Protein AF-0000000080655678 (afdb_homodimer)

Sequence (326 aa):
EAPHRDEALAMECALDAGIRNFDCGQIFKSQKTIGKVIGKYIQSGKLQRKDLFLSSKVWNTHHSFDKCIEAVEICLQELRVTYLDLMLIHYPMATQICELPNFMQTYEAATDIDYLETYRALERCVQLGKVREIGVCNFNEAQTNRILENAVILPSVCQSELSEAPHRDEALAMECALDAGIRNFDCGQIFKSQKTIGKVIGKYIQSGKLQRKDLFLSSKVWNTHHSFDKCIEAVEICLQELRVTYLDLMLIHYPMATQICELPNFMQTYEAATDIDYLETYRALERCVQLGKVREIGVCNFNEAQTNRILENAVILPSVCQSELS

Secondary structure (DSSP, 8-state):
--TTHHHHHHHHHHHHTT--EEETTTSSS-HHHHHHHHHHHHHTTS--GGG-EEEEEE-GGG-SHHHHHHHHHHHHHHHT-S-EEEEEE--SS-BS--S---HHHHHHTB-S--HHHHHHHHHHHHHTTSEEEEEEES--HHHHHHHHHH-SS--SEEE----/--TTHHHHHHHHHHHHTT--EEETTTSSS-HHHHHHHHHHHHHTTS--GGG-EEEEEE-GGG-SHHHHHHHHHHHHHHHT-S-EEEEEE--SS-BS--S---HHHHHHTB-S--HHHHHHHHHHHHHTTSEEEEEEES--HHHHHHHHHH-SS--SEEE----

Radius of gyration: 19.28 Å; Cα contacts (8 Å, |Δi|>4): 611; chains: 2; bounding box: 52×49×47 Å

Organism: Caenorhabditis japonica (NCBI:txid281687)

pLDDT: mean 83.49, std 17.63, range [24.5, 98.56]

Structure (mmCIF, N/CA/C/O backbone):
data_AF-0000000080655678-model_v1
#
loop_
_entity.id
_entity.type
_entity.pdbx_description
1 polymer 'Aldo_ket_red domain-containing protein'
#
loop_
_atom_site.group_PDB
_atom_site.id
_atom_site.type_symbol
_atom_site.label_atom_id
_atom_site.label_alt_id
_atom_site.label_comp_id
_atom_site.label_asym_id
_atom_site.label_entity_id
_atom_site.label_seq_id
_atom_site.pdbx_PDB_ins_code
_atom_site.Cartn_x
_atom_site.Cartn_y
_atom_site.Cartn_z
_atom_site.occupancy
_atom_site.B_iso_or_equiv
_atom_site.auth_seq_id
_atom_site.auth_comp_id
_atom_site.auth_asym_id
_atom_site.auth_atom_id
_atom_site.pdbx_PDB_model_num
ATOM 1 N N . GLU A 1 1 ? -22.719 0.395 20.812 1 24.5 1 GLU A N 1
ATOM 2 C CA . GLU A 1 1 ? -21.469 0.158 20.125 1 24.5 1 GLU A CA 1
ATOM 3 C C . GLU A 1 1 ? -21.156 1.29 19.156 1 24.5 1 GLU A C 1
ATOM 5 O O . GLU A 1 1 ? -21.766 1.389 18.078 1 24.5 1 GLU A O 1
ATOM 10 N N . ALA A 1 2 ? -21 2.328 19.469 1 33.94 2 ALA A N 1
ATOM 11 C CA . ALA A 1 2 ? -21.391 3.684 19.094 1 33.94 2 ALA A CA 1
ATOM 12 C C . ALA A 1 2 ? -20.641 4.145 17.844 1 33.94 2 ALA A C 1
ATOM 14 O O . ALA A 1 2 ? -21.188 4.895 17.031 1 33.94 2 ALA A O 1
ATOM 15 N N . PRO A 1 3 ? -19.219 4.031 17.641 1 40.88 3 PRO A N 1
ATOM 16 C CA . PRO A 1 3 ? -18.188 4.988 17.219 1 40.88 3 PRO A CA 1
ATOM 17 C C . PRO A 1 3 ? -18.078 5.102 15.703 1 40.88 3 PRO A C 1
ATOM 19 O O . PRO A 1 3 ? -17 5.422 15.188 1 40.88 3 PRO A O 1
ATOM 22 N N . HIS A 1 4 ? -18.766 4.285 14.711 1 50.06 4 HIS A N 1
ATOM 23 C CA . HIS A 1 4 ? -18.891 3.982 13.289 1 50.06 4 HIS A CA 1
ATOM 24 C C . HIS A 1 4 ? -19.109 5.254 12.469 1 50.06 4 HIS A C 1
ATOM 26 O O . HIS A 1 4 ? -18.766 5.293 11.289 1 50.06 4 HIS A O 1
ATOM 32 N N . ARG A 1 5 ? -19.688 6.16 13.039 1 55.81 5 ARG A N 1
ATOM 33 C CA . ARG A 1 5 ? -20.031 7.441 12.438 1 55.81 5 ARG A CA 1
ATOM 34 C C . ARG A 1 5 ? -18.781 8.219 12.055 1 55.81 5 ARG A C 1
ATOM 36 O O . ARG A 1 5 ? -18.719 8.82 10.977 1 55.81 5 ARG A O 1
ATOM 43 N N . ASP A 1 6 ? -17.797 7.883 12.828 1 70.56 6 ASP A N 1
ATOM 44 C CA . ASP A 1 6 ? -16.578 8.656 12.68 1 70.56 6 ASP A CA 1
ATOM 45 C C . ASP A 1 6 ? -15.781 8.203 11.453 1 70.56 6 ASP A C 1
ATOM 47 O O . ASP A 1 6 ? -15.273 9.023 10.688 1 70.56 6 ASP A O 1
ATOM 51 N N . GLU A 1 7 ? -15.977 6.953 11.109 1 72.88 7 GLU A N 1
ATOM 52 C CA . GLU A 1 7 ? -15.25 6.449 9.945 1 72.88 7 GLU A CA 1
ATOM 53 C C . GLU A 1 7 ? -15.883 6.945 8.641 1 72.88 7 GLU A C 1
ATOM 55 O O . GLU A 1 7 ? -15.172 7.309 7.707 1 72.88 7 GLU A O 1
ATOM 60 N N . ALA A 1 8 ? -17.172 6.934 8.703 1 82.81 8 ALA A N 1
ATOM 61 C CA . ALA A 1 8 ? -17.891 7.398 7.52 1 82.81 8 ALA A CA 1
ATOM 62 C C . ALA A 1 8 ? -17.562 8.859 7.219 1 82.81 8 ALA A C 1
ATOM 64 O O . ALA A 1 8 ? -17.297 9.219 6.07 1 82.81 8 ALA A O 1
ATOM 65 N N . LEU A 1 9 ? -17.562 9.586 8.266 1 82.75 9 LEU A N 1
ATOM 66 C CA . LEU A 1 9 ? -17.281 11.008 8.102 1 82.75 9 LEU A CA 1
ATOM 67 C C . LEU A 1 9 ? -15.859 11.227 7.613 1 82.75 9 LEU A C 1
ATOM 69 O O . LEU A 1 9 ? -15.609 12.094 6.773 1 82.75 9 LEU A O 1
ATOM 73 N N . ALA A 1 10 ? -14.977 10.469 8.102 1 78.94 10 ALA A N 1
ATOM 74 C CA . ALA A 1 10 ? -13.586 10.578 7.688 1 78.94 10 ALA A CA 1
ATOM 75 C C . ALA A 1 10 ? -13.422 10.242 6.207 1 78.94 10 ALA A C 1
ATOM 77 O O . ALA A 1 10 ? -12.703 10.93 5.48 1 78.94 10 ALA A O 1
ATOM 78 N N . MET A 1 11 ? -14.039 9.266 5.832 1 84.5 11 MET A N 1
ATOM 79 C CA . MET A 1 11 ? -13.969 8.875 4.43 1 84.5 11 MET A CA 1
ATOM 80 C C . MET A 1 11 ? -14.625 9.922 3.533 1 84.5 11 MET A C 1
ATOM 82 O O . MET A 1 11 ? -14.109 10.227 2.457 1 84.5 11 MET A O 1
ATOM 86 N N . GLU A 1 12 ? -15.742 10.359 4.023 1 89.5 12 GLU A N 1
ATOM 87 C CA . GLU A 1 12 ? -16.406 11.422 3.262 1 89.5 12 GLU A CA 1
ATOM 88 C C . GLU A 1 12 ? -15.484 12.633 3.098 1 89.5 12 GLU A C 1
ATOM 90 O O . GLU A 1 12 ? -15.383 13.195 2.006 1 89.5 12 GLU A O 1
ATOM 95 N N . CYS A 1 13 ? -14.836 12.969 4.156 1 85.31 13 CYS A N 1
ATOM 96 C CA . CYS A 1 13 ? -13.898 14.086 4.102 1 85.31 13 CYS A CA 1
ATOM 97 C C . CYS A 1 13 ? -12.766 13.797 3.115 1 85.31 13 CYS A C 1
ATOM 99 O O . CYS A 1 13 ? -12.383 14.672 2.34 1 85.31 13 CYS A O 1
ATOM 101 N N . ALA A 1 14 ? -12.312 12.609 3.182 1 86.5 14 ALA A N 1
ATOM 102 C CA . ALA A 1 14 ? -11.234 12.211 2.281 1 86.5 14 ALA A CA 1
ATOM 103 C C . ALA A 1 14 ? -11.68 12.266 0.825 1 86.5 14 ALA A C 1
ATOM 105 O O . ALA A 1 14 ? -10.977 12.812 -0.028 1 86.5 14 ALA A O 1
ATOM 106 N N . LEU A 1 15 ? -12.812 11.75 0.581 1 91.38 15 LEU A N 1
ATOM 107 C CA . LEU A 1 15 ? -13.352 11.766 -0.774 1 91.38 15 LEU A CA 1
ATOM 108 C C . LEU A 1 15 ? -13.562 13.195 -1.265 1 91.38 15 LEU A C 1
ATOM 110 O O . LEU A 1 15 ? -13.211 13.523 -2.4 1 91.38 15 LEU A O 1
ATOM 114 N N . ASP A 1 16 ? -14.062 13.984 -0.415 1 91.19 16 ASP A N 1
ATOM 115 C CA . ASP A 1 16 ? -14.312 15.375 -0.774 1 91.19 16 ASP A CA 1
ATOM 116 C C . ASP A 1 16 ? -13.008 16.141 -0.99 1 91.19 16 ASP A C 1
ATOM 118 O O . ASP A 1 16 ? -12.953 17.078 -1.783 1 91.19 16 ASP A O 1
ATOM 122 N N . ALA A 1 17 ? -12 15.703 -0.326 1 88 17 ALA A N 1
ATOM 123 C CA . ALA A 1 17 ? -10.688 16.328 -0.45 1 88 17 ALA A CA 1
ATOM 124 C C . ALA A 1 17 ? -9.953 15.836 -1.695 1 88 17 ALA A C 1
ATOM 126 O O . ALA A 1 17 ? -8.867 16.312 -2.02 1 88 17 ALA A O 1
ATOM 127 N N . GLY A 1 18 ? -10.523 14.797 -2.332 1 89.25 18 GLY A N 1
ATOM 128 C CA . GLY A 1 18 ? -9.953 14.367 -3.602 1 89.25 18 GLY A CA 1
ATOM 129 C C . GLY A 1 18 ? -9.195 13.062 -3.502 1 89.25 18 GLY A C 1
ATOM 130 O O . GLY A 1 18 ? -8.625 12.594 -4.492 1 89.25 18 GLY A O 1
ATOM 131 N N . ILE A 1 19 ? -9.125 12.43 -2.316 1 89.81 19 ILE A N 1
ATOM 132 C CA . ILE A 1 19 ? -8.484 11.133 -2.17 1 89.81 19 ILE A CA 1
ATOM 133 C C . ILE A 1 19 ? -9.281 10.07 -2.926 1 89.81 19 ILE A C 1
ATOM 135 O O . ILE A 1 19 ? -10.508 10.031 -2.834 1 89.81 19 ILE A O 1
ATOM 139 N N . ARG A 1 20 ? -8.445 9.258 -3.668 1 93.06 20 ARG A N 1
ATOM 140 C CA . ARG A 1 20 ? -9.133 8.281 -4.5 1 93.06 20 ARG A CA 1
ATOM 141 C C . ARG A 1 20 ? -8.531 6.887 -4.32 1 93.06 20 ARG A C 1
ATOM 143 O O . ARG A 1 20 ? -9.031 5.914 -4.887 1 93.06 20 ARG A O 1
ATOM 150 N N . ASN A 1 21 ? -7.43 6.715 -3.551 1 91.75 21 ASN A N 1
ATOM 151 C CA . ASN A 1 21 ? -6.777 5.43 -3.32 1 91.75 21 ASN A CA 1
ATOM 152 C C . ASN A 1 21 ? -6.934 4.973 -1.873 1 91.75 21 ASN A C 1
ATOM 154 O O . ASN A 1 21 ? -6.441 5.629 -0.953 1 91.75 21 ASN A O 1
ATOM 158 N N . PHE A 1 22 ? -7.676 3.885 -1.738 1 89.38 22 PHE A N 1
ATOM 159 C CA . PHE A 1 22 ? -7.984 3.422 -0.39 1 89.38 22 PHE A CA 1
ATOM 160 C C . PHE A 1 22 ? -7.621 1.95 -0.228 1 89.38 22 PHE A C 1
ATOM 162 O O . PHE A 1 22 ? -7.996 1.118 -1.058 1 89.38 22 PHE A O 1
ATOM 169 N N . ASP A 1 23 ? -6.867 1.624 0.767 1 85.94 23 ASP A N 1
ATOM 170 C CA . ASP A 1 23 ? -6.742 0.25 1.244 1 85.94 23 ASP A CA 1
ATOM 171 C C . ASP A 1 23 ? -7.91 -0.119 2.158 1 85.94 23 ASP A C 1
ATOM 173 O O . ASP A 1 23 ? -7.961 0.309 3.312 1 85.94 23 ASP A O 1
ATOM 177 N N . CYS A 1 24 ? -8.828 -0.921 1.705 1 82.69 24 CYS A N 1
ATOM 178 C CA . CYS A 1 24 ? -10.086 -1.18 2.391 1 82.69 24 CYS A CA 1
ATOM 179 C C . CYS A 1 24 ? -9.938 -2.332 3.379 1 82.69 24 CYS A C 1
ATOM 181 O O . CYS A 1 24 ? -10.82 -2.555 4.211 1 82.69 24 CYS A O 1
ATOM 183 N N . GLY A 1 25 ? -8.977 -3.24 3.195 1 68.19 25 GLY A N 1
ATOM 184 C CA . GLY A 1 25 ? -8.805 -4.398 4.055 1 68.19 25 GLY A CA 1
ATOM 185 C C . GLY A 1 25 ? -8.492 -4.031 5.496 1 68.19 25 GLY A C 1
ATOM 186 O O . GLY A 1 25 ? -8.641 -4.859 6.398 1 68.19 25 GLY A O 1
ATOM 187 N N . GLN A 1 26 ? -8.047 -2.797 5.762 1 55.97 26 GLN A N 1
ATOM 188 C CA . GLN A 1 26 ? -7.66 -2.496 7.133 1 55.97 26 GLN A CA 1
ATOM 189 C C . GLN A 1 26 ? -8.047 -1.071 7.516 1 55.97 26 GLN A C 1
ATOM 191 O O . GLN A 1 26 ? -8.18 -0.754 8.703 1 55.97 26 GLN A O 1
ATOM 196 N N . ILE A 1 27 ? -8.078 -0.219 6.574 1 47.75 27 ILE A N 1
ATOM 197 C CA . ILE A 1 27 ? -8.203 1.18 6.969 1 47.75 27 ILE A CA 1
ATOM 198 C C . ILE A 1 27 ? -9.352 1.335 7.969 1 47.75 27 ILE A C 1
ATOM 200 O O . ILE A 1 27 ? -9.18 1.951 9.023 1 47.75 27 ILE A O 1
ATOM 204 N N . PHE A 1 28 ? -10.734 1.22 7.434 1 53.59 28 PHE A N 1
ATOM 205 C CA . PHE A 1 28 ? -11.906 1.508 8.25 1 53.59 28 PHE A CA 1
ATOM 206 C C . PHE A 1 28 ? -12.445 0.233 8.883 1 53.59 28 PHE A C 1
ATOM 208 O O . PHE A 1 28 ? -12.305 -0.855 8.32 1 53.59 28 PHE A O 1
ATOM 215 N N . LYS A 1 29 ? -12.328 0.204 10.164 1 58.44 29 LYS A N 1
ATOM 216 C CA . LYS A 1 29 ? -12.812 -0.939 10.93 1 58.44 29 LYS A CA 1
ATOM 217 C C . LYS A 1 29 ? -13.883 -1.706 10.164 1 58.44 29 LYS A C 1
ATOM 219 O O . LYS A 1 29 ? -13.969 -2.932 10.266 1 58.44 29 LYS A O 1
ATOM 224 N N . SER A 1 30 ? -14.469 -0.972 9.297 1 71.12 30 SER A N 1
ATOM 225 C CA . SER A 1 30 ? -15.617 -1.658 8.711 1 71.12 30 SER A CA 1
ATOM 226 C C . SER A 1 30 ? -15.695 -1.421 7.203 1 71.12 30 SER A C 1
ATOM 228 O O . SER A 1 30 ? -15.961 -0.303 6.762 1 71.12 30 SER A O 1
ATOM 230 N N . GLN A 1 31 ? -15.438 -2.441 6.316 1 83.56 31 GLN A N 1
ATOM 231 C CA . GLN A 1 31 ? -15.648 -2.379 4.875 1 83.56 31 GLN A CA 1
ATOM 232 C C . GLN A 1 31 ? -17.094 -2.012 4.543 1 83.56 31 GLN A C 1
ATOM 234 O O . GLN A 1 31 ? -17.359 -1.34 3.543 1 83.56 31 GLN A O 1
ATOM 239 N N . LYS A 1 32 ? -18 -2.389 5.426 1 87.5 32 LYS A N 1
ATOM 240 C CA . LYS A 1 32 ? -19.406 -2.053 5.219 1 87.5 32 LYS A CA 1
ATOM 241 C C . LYS A 1 32 ? -19.625 -0.543 5.258 1 87.5 32 LYS A C 1
ATOM 243 O O . LYS A 1 32 ? -20.375 0.003 4.449 1 87.5 32 LYS A O 1
ATOM 248 N N . THR A 1 33 ? -18.938 0.024 6.176 1 86.06 33 THR A N 1
ATOM 249 C CA . THR A 1 33 ? -19.016 1.477 6.281 1 86.06 33 THR A CA 1
ATOM 250 C C . THR A 1 33 ? -18.422 2.141 5.039 1 86.06 33 THR A C 1
ATOM 252 O O . THR A 1 33 ? -19.016 3.07 4.484 1 86.06 33 THR A O 1
ATOM 255 N N . ILE A 1 34 ? -17.359 1.642 4.57 1 86.69 34 ILE A N 1
ATOM 256 C CA . ILE A 1 34 ? -16.703 2.16 3.369 1 86.69 34 ILE A CA 1
ATOM 257 C C . ILE A 1 34 ? -17.641 2.012 2.174 1 86.69 34 ILE A C 1
ATOM 259 O O . ILE A 1 34 ? -17.828 2.957 1.404 1 86.69 34 ILE A O 1
ATOM 263 N N . GLY A 1 35 ? -18.203 0.831 2.127 1 92.88 35 GLY A N 1
ATOM 264 C CA . GLY A 1 35 ? -19.125 0.564 1.034 1 92.88 35 GLY A CA 1
ATOM 265 C C . GLY A 1 35 ? -20.312 1.514 1.008 1 92.88 35 GLY A C 1
ATOM 266 O O . GLY A 1 35 ? -20.719 1.981 -0.06 1 92.88 35 GLY A O 1
ATOM 267 N N . LYS A 1 36 ? -20.828 1.805 2.156 1 93.06 36 LYS A N 1
ATOM 268 C CA . LYS A 1 36 ? -21.953 2.717 2.258 1 93.06 36 LYS A CA 1
ATOM 269 C C . LYS A 1 36 ? -21.578 4.121 1.789 1 93.06 36 LYS A C 1
ATOM 271 O O . LYS A 1 36 ? -22.328 4.754 1.044 1 93.06 36 LYS A O 1
ATOM 276 N N . VAL A 1 37 ? -20.422 4.527 2.203 1 92.31 37 VAL A N 1
ATOM 277 C CA . VAL A 1 37 ? -19.969 5.871 1.848 1 92.31 37 VAL A CA 1
ATOM 278 C C . VAL A 1 37 ? -19.719 5.949 0.344 1 92.31 37 VAL A C 1
ATOM 280 O O . VAL A 1 37 ? -20.172 6.883 -0.32 1 92.31 37 VAL A O 1
ATOM 283 N N . ILE A 1 38 ? -19.062 4.988 -0.199 1 93.25 38 ILE A N 1
ATOM 284 C CA . ILE A 1 38 ? -18.766 4.938 -1.627 1 93.25 38 ILE A CA 1
ATOM 285 C C . ILE A 1 38 ? -20.078 4.91 -2.424 1 93.25 38 ILE A C 1
ATOM 287 O O . ILE A 1 38 ? -20.234 5.652 -3.396 1 93.25 38 ILE A O 1
ATOM 291 N N . GLY A 1 39 ? -20.953 4.047 -1.946 1 95.12 39 GLY A N 1
ATOM 292 C CA . GLY A 1 39 ? -22.25 3.963 -2.605 1 95.12 39 GLY A CA 1
ATOM 293 C C . GLY A 1 39 ? -22.969 5.293 -2.656 1 95.12 39 GLY A C 1
ATOM 294 O O . GLY A 1 39 ? -23.531 5.66 -3.691 1 95.12 39 GLY A O 1
ATOM 295 N N . LYS A 1 40 ? -22.953 5.98 -1.561 1 95.62 40 LYS A N 1
ATOM 296 C CA . LYS A 1 40 ? -23.594 7.289 -1.477 1 95.62 40 LYS A CA 1
ATOM 297 C C . LYS A 1 40 ? -22.984 8.266 -2.477 1 95.62 40 LYS A C 1
ATOM 299 O O . LYS A 1 40 ? -23.703 9 -3.152 1 95.62 40 LYS A O 1
ATOM 304 N N . TYR A 1 41 ? -21.719 8.258 -2.576 1 95.94 41 TYR A N 1
ATOM 305 C CA . TYR A 1 41 ? -21.031 9.195 -3.459 1 95.94 41 TYR A CA 1
ATOM 306 C C . TYR A 1 41 ? -21.266 8.844 -4.922 1 95.94 41 TYR A C 1
ATOM 308 O O . TYR A 1 41 ? -21.406 9.727 -5.766 1 95.94 41 TYR A O 1
ATOM 316 N N . ILE A 1 42 ? -21.328 7.609 -5.242 1 95.69 42 ILE A N 1
ATOM 317 C CA . ILE A 1 42 ? -21.578 7.172 -6.609 1 95.69 42 ILE A CA 1
ATOM 318 C C . ILE A 1 42 ? -23.016 7.504 -6.992 1 95.69 42 ILE A C 1
ATOM 320 O O . ILE A 1 42 ? -23.266 8.047 -8.07 1 95.69 42 ILE A O 1
ATOM 324 N N . GLN A 1 43 ? -23.922 7.246 -6.129 1 95.81 43 GLN A N 1
ATOM 325 C CA . GLN A 1 43 ? -25.344 7.504 -6.383 1 95.81 43 GLN A CA 1
ATOM 326 C C . GLN A 1 43 ? -25.594 8.992 -6.562 1 95.81 43 GLN A C 1
ATOM 328 O O . GLN A 1 43 ? -26.453 9.391 -7.359 1 95.81 43 GLN A O 1
ATOM 333 N N . SER A 1 44 ? -24.844 9.781 -5.871 1 95.94 44 SER A N 1
ATOM 334 C CA . SER A 1 44 ? -25.031 11.227 -5.941 1 95.94 44 SER A CA 1
ATOM 335 C C . SER A 1 44 ? -24.406 11.812 -7.203 1 95.94 44 SER A C 1
ATOM 337 O O . SER A 1 44 ? -24.641 12.977 -7.539 1 95.94 44 SER A O 1
ATOM 339 N N . GLY A 1 45 ? -23.594 10.992 -7.883 1 94.94 45 GLY A N 1
ATOM 340 C CA . GLY A 1 45 ? -22.938 11.453 -9.102 1 94.94 45 GLY A CA 1
ATOM 341 C C . GLY A 1 45 ? -21.625 12.172 -8.836 1 94.94 45 GLY A C 1
ATOM 342 O O . GLY A 1 45 ? -20.969 12.633 -9.773 1 94.94 45 GLY A O 1
ATOM 343 N N . LYS A 1 46 ? -21.25 12.266 -7.547 1 94.69 46 LYS A N 1
ATOM 344 C CA . LYS A 1 46 ? -20.016 12.969 -7.188 1 94.69 46 LYS A CA 1
ATOM 345 C C . LYS A 1 46 ? -18.797 12.211 -7.672 1 94.69 46 LYS A C 1
ATOM 347 O O . LYS A 1 46 ? -17.734 12.805 -7.891 1 94.69 46 LYS A O 1
ATOM 352 N N . LEU A 1 47 ? -18.953 10.898 -7.781 1 93.56 47 LEU A N 1
ATOM 353 C CA . LEU A 1 47 ? -17.844 10.086 -8.305 1 93.56 47 LEU A CA 1
ATOM 354 C C . LEU A 1 47 ? -18.391 8.844 -9.008 1 93.56 47 LEU A C 1
ATOM 356 O O . LEU A 1 47 ? -19.531 8.453 -8.805 1 93.56 47 LEU A O 1
ATOM 360 N N . GLN A 1 48 ? -17.562 8.352 -9.883 1 97 48 GLN A N 1
ATOM 361 C CA . GLN A 1 48 ? -17.797 7.059 -10.508 1 97 48 GLN A CA 1
ATOM 362 C C . GLN A 1 48 ? -16.875 5.988 -9.922 1 97 48 GLN A C 1
ATOM 364 O O . GLN A 1 48 ? -15.82 6.297 -9.375 1 97 48 GLN A O 1
ATOM 369 N N . ARG A 1 49 ? -17.25 4.777 -10.016 1 96.75 49 ARG A N 1
ATOM 370 C CA . ARG A 1 49 ? -16.469 3.67 -9.492 1 96.75 49 ARG A CA 1
ATOM 371 C C . ARG A 1 49 ? -15.047 3.691 -10.062 1 96.75 49 ARG A C 1
ATOM 373 O O . ARG A 1 49 ? -14.078 3.451 -9.336 1 96.75 49 ARG A O 1
ATOM 380 N N . LYS A 1 50 ? -14.992 4.016 -11.328 1 96.62 50 LYS A N 1
ATOM 381 C CA . LYS A 1 50 ? -13.711 3.975 -12.023 1 96.62 50 LYS A CA 1
ATOM 382 C C . LYS A 1 50 ? -12.773 5.062 -11.516 1 96.62 50 LYS A C 1
ATOM 384 O O . LYS A 1 50 ? -11.57 5.039 -11.805 1 96.62 50 LYS A O 1
ATOM 389 N N . ASP A 1 51 ? -13.289 6.031 -10.781 1 95.62 51 ASP A N 1
ATOM 390 C CA . ASP A 1 51 ? -12.477 7.117 -10.242 1 95.62 51 ASP A CA 1
ATOM 391 C C . ASP A 1 51 ? -11.711 6.66 -9.008 1 95.62 51 ASP A C 1
ATOM 393 O O . ASP A 1 51 ? -10.789 7.344 -8.555 1 95.62 51 ASP A O 1
ATOM 397 N N . LEU A 1 52 ? -12.039 5.516 -8.43 1 95.12 52 LEU A N 1
ATOM 398 C CA . LEU A 1 52 ? -11.469 5.035 -7.176 1 95.12 52 LEU A CA 1
ATOM 399 C C . LEU A 1 52 ? -10.508 3.881 -7.426 1 95.12 52 LEU A C 1
ATOM 401 O O . LEU A 1 52 ? -10.688 3.104 -8.367 1 95.12 52 LEU A O 1
ATOM 405 N N . PHE A 1 53 ? -9.5 3.867 -6.676 1 94.69 53 PHE A N 1
ATOM 406 C CA . PHE A 1 53 ? -8.625 2.705 -6.562 1 94.69 53 PHE A CA 1
ATOM 407 C C . PHE A 1 53 ? -8.805 2.023 -5.211 1 94.69 53 PHE A C 1
ATOM 409 O O . PHE A 1 53 ? -8.336 2.523 -4.188 1 94.69 53 PHE A O 1
ATOM 416 N N . LEU A 1 54 ? -9.477 0.915 -5.195 1 94.25 54 LEU A N 1
ATOM 417 C CA . LEU A 1 54 ? -9.789 0.184 -3.971 1 94.25 54 LEU A CA 1
ATOM 418 C C . LEU A 1 54 ? -8.961 -1.092 -3.873 1 94.25 54 LEU A C 1
ATOM 420 O O . LEU A 1 54 ? -8.984 -1.922 -4.785 1 94.25 54 LEU A O 1
ATOM 424 N N . SER A 1 55 ? -8.211 -1.152 -2.832 1 92.88 55 SER A N 1
ATOM 425 C CA . SER A 1 55 ? -7.418 -2.352 -2.592 1 92.88 55 SER A CA 1
ATOM 426 C C . SER A 1 55 ? -7.812 -3.021 -1.279 1 92.88 55 SER A C 1
ATOM 428 O O . SER A 1 55 ? -8.328 -2.365 -0.37 1 92.88 55 SER A O 1
ATOM 430 N N . SER A 1 56 ? -7.652 -4.301 -1.196 1 91.75 56 SER A N 1
ATOM 431 C CA . SER A 1 56 ? -7.844 -5.074 0.027 1 91.75 56 SER A CA 1
ATOM 432 C C . SER A 1 56 ? -6.91 -6.277 0.073 1 91.75 56 SER A C 1
ATOM 434 O O . SER A 1 56 ? -6 -6.398 -0.751 1 91.75 56 SER A O 1
ATOM 436 N N . LYS A 1 57 ? -7.016 -7.07 1.186 1 90.06 57 LYS A N 1
ATOM 437 C CA . LYS A 1 57 ? -6.113 -8.195 1.396 1 90.06 57 LYS A CA 1
ATOM 438 C C . LYS A 1 57 ? -6.879 -9.438 1.845 1 90.06 57 LYS A C 1
ATOM 440 O O . LYS A 1 57 ? -7.867 -9.336 2.576 1 90.06 57 LYS A O 1
ATOM 445 N N . VAL A 1 58 ? -6.383 -10.523 1.328 1 90 58 VAL A N 1
ATOM 446 C CA . VAL A 1 58 ? -6.852 -11.805 1.853 1 90 58 VAL A CA 1
ATOM 447 C C . VAL A 1 58 ? -6.094 -12.148 3.133 1 90 58 VAL A C 1
ATOM 449 O O . VAL A 1 58 ? -4.863 -12.266 3.119 1 90 58 VAL A O 1
ATOM 452 N N . TRP A 1 59 ? -6.895 -12.359 4.148 1 83.81 59 TRP A N 1
ATOM 453 C CA . TRP A 1 59 ? -6.297 -12.664 5.441 1 83.81 59 TRP A CA 1
ATOM 454 C C . TRP A 1 59 ? -5.852 -14.117 5.508 1 83.81 59 TRP A C 1
ATOM 456 O O . TRP A 1 59 ? -6.297 -14.945 4.707 1 83.81 59 TRP A O 1
ATOM 466 N N . ASN A 1 60 ? -5.07 -14.383 6.516 1 80.25 60 ASN A N 1
ATOM 467 C CA . ASN A 1 60 ? -4.383 -15.664 6.641 1 80.25 60 ASN A CA 1
ATOM 468 C C . ASN A 1 60 ? -5.363 -16.812 6.883 1 80.25 60 ASN A C 1
ATOM 470 O O . ASN A 1 60 ? -5.035 -17.969 6.652 1 80.25 60 ASN A O 1
ATOM 474 N N . THR A 1 61 ? -6.574 -16.531 7.23 1 79.56 61 THR A N 1
ATOM 475 C CA . THR A 1 61 ? -7.574 -17.562 7.496 1 79.56 61 THR A CA 1
ATOM 476 C C . THR A 1 61 ? -8.336 -17.922 6.223 1 79.56 61 THR A C 1
ATOM 478 O O . THR A 1 61 ? -9.164 -18.828 6.223 1 79.56 61 THR A O 1
ATOM 481 N N . HIS A 1 62 ? -8.023 -17.266 5.168 1 87.31 62 HIS A N 1
ATOM 482 C CA . HIS A 1 62 ? -8.789 -17.453 3.938 1 87.31 62 HIS A CA 1
ATOM 483 C C . HIS A 1 62 ? -7.879 -17.875 2.785 1 87.31 62 HIS A C 1
ATOM 485 O O . HIS A 1 62 ? -8.086 -17.453 1.645 1 87.31 62 HIS A O 1
ATOM 491 N N . HIS A 1 63 ? -7.016 -18.75 3.072 1 89.75 63 HIS A N 1
ATOM 492 C CA . HIS A 1 63 ? -5.98 -19.031 2.088 1 89.75 63 HIS A CA 1
ATOM 493 C C . HIS A 1 63 ? -6.418 -20.141 1.138 1 89.75 63 HIS A C 1
ATOM 495 O O . HIS A 1 63 ? -5.871 -20.281 0.039 1 89.75 63 HIS A O 1
ATOM 501 N N . SER A 1 64 ? -7.363 -21.047 1.549 1 91.38 64 SER A N 1
ATOM 502 C CA . SER A 1 64 ? -7.789 -22.078 0.599 1 91.38 64 SER A CA 1
ATOM 503 C C . SER A 1 64 ? -8.453 -21.453 -0.624 1 91.38 64 SER A C 1
ATOM 505 O O . SER A 1 64 ? -8.945 -20.328 -0.563 1 91.38 64 SER A O 1
ATOM 507 N N . PHE A 1 65 ? -8.445 -22.203 -1.686 1 95.38 65 PHE A N 1
ATOM 508 C CA . PHE A 1 65 ? -9 -21.703 -2.934 1 95.38 65 PHE A CA 1
ATOM 509 C C . PHE A 1 65 ? -10.422 -21.188 -2.721 1 95.38 65 PHE A C 1
ATOM 511 O O . PHE A 1 65 ? -10.711 -20.031 -3.014 1 95.38 65 PHE A O 1
ATOM 518 N N . ASP A 1 66 ? -11.258 -21.984 -2.146 1 95.31 66 ASP A N 1
ATOM 519 C CA . ASP A 1 66 ? -12.664 -21.641 -1.969 1 95.31 66 ASP A CA 1
ATOM 520 C C . ASP A 1 66 ? -12.82 -20.5 -0.961 1 95.31 66 ASP A C 1
ATOM 522 O O . ASP A 1 66 ? -13.625 -19.594 -1.166 1 95.31 66 ASP A O 1
ATOM 526 N N . LYS A 1 67 ? -12.039 -20.516 0.072 1 93.12 67 LYS A N 1
ATOM 527 C CA . LYS A 1 67 ? -12.148 -19.484 1.098 1 93.12 67 LYS A CA 1
ATOM 528 C C . LYS A 1 67 ? -11.656 -18.141 0.576 1 93.12 67 LYS A C 1
ATOM 530 O O . LYS A 1 67 ? -12.172 -17.094 0.964 1 93.12 67 LYS A O 1
ATOM 535 N N . CYS A 1 68 ? -10.648 -18.25 -0.253 1 94.81 68 CYS A N 1
ATOM 536 C CA . CYS A 1 68 ? -10.148 -17.016 -0.85 1 94.81 68 CYS A CA 1
ATOM 537 C C . CYS A 1 68 ? -11.188 -16.406 -1.784 1 94.81 68 CYS A C 1
ATOM 539 O O . CYS A 1 68 ? -11.422 -15.195 -1.743 1 94.81 68 CYS A O 1
ATOM 541 N N . ILE A 1 69 ? -11.789 -17.25 -2.59 1 97.06 69 ILE A N 1
ATOM 542 C CA . ILE A 1 69 ? -12.852 -16.766 -3.471 1 97.06 69 ILE A CA 1
ATOM 543 C C . ILE A 1 69 ? -13.969 -16.141 -2.643 1 97.06 69 ILE A C 1
ATOM 545 O O . ILE A 1 69 ? -14.453 -15.047 -2.963 1 97.06 69 ILE A O 1
ATOM 549 N N . GLU A 1 70 ? -14.305 -16.828 -1.615 1 95.69 70 GLU A N 1
ATOM 550 C CA . GLU A 1 70 ? -15.344 -16.328 -0.716 1 95.69 70 GLU A CA 1
ATOM 551 C C . GLU A 1 70 ? -14.945 -14.977 -0.111 1 95.69 70 GLU A C 1
ATOM 553 O O . GLU A 1 70 ? -15.766 -14.07 -0.008 1 95.69 70 GLU A O 1
ATOM 558 N N . ALA A 1 71 ? -13.688 -14.875 0.298 1 92.81 71 ALA A N 1
ATOM 559 C CA . ALA A 1 71 ? -13.195 -13.633 0.892 1 92.81 71 ALA A CA 1
ATOM 560 C C . ALA A 1 71 ? -13.328 -12.469 -0.083 1 92.81 71 ALA A C 1
ATOM 562 O O . ALA A 1 71 ? -13.719 -11.367 0.306 1 92.81 71 ALA A O 1
ATOM 563 N N . VAL A 1 72 ? -13.008 -12.703 -1.331 1 96.31 72 VAL A N 1
ATOM 564 C CA . VAL A 1 72 ? -13.125 -11.664 -2.35 1 96.31 72 VAL A CA 1
ATOM 565 C C . VAL A 1 72 ? -14.594 -11.281 -2.529 1 96.31 72 VAL A C 1
ATOM 567 O O . VAL A 1 72 ? -14.93 -10.094 -2.584 1 96.31 72 VAL A O 1
ATOM 570 N N . GLU A 1 73 ? -15.461 -12.273 -2.559 1 96.88 73 GLU A N 1
ATOM 571 C CA . GLU A 1 73 ? -16.891 -12.016 -2.721 1 96.88 73 GLU A CA 1
ATOM 572 C C . GLU A 1 73 ? -17.438 -11.195 -1.554 1 96.88 73 GLU A C 1
ATOM 574 O O . GLU A 1 73 ? -18.203 -10.258 -1.754 1 96.88 73 GLU A O 1
ATOM 579 N N . ILE A 1 74 ? -17.047 -11.555 -0.392 1 93.31 74 ILE A N 1
ATOM 580 C CA . ILE A 1 74 ? -17.469 -10.836 0.804 1 93.31 74 ILE A CA 1
ATOM 581 C C . ILE A 1 74 ? -17 -9.391 0.742 1 93.31 74 ILE A C 1
ATOM 583 O O . ILE A 1 74 ? -17.75 -8.461 1.043 1 93.31 74 ILE A O 1
ATOM 587 N N . CYS A 1 75 ? -15.766 -9.203 0.319 1 93.56 75 CYS A N 1
ATOM 588 C CA . CYS A 1 75 ? -15.203 -7.863 0.185 1 93.56 75 CYS A CA 1
ATOM 589 C C . CYS A 1 75 ? -16.031 -7.027 -0.791 1 93.56 75 CYS A C 1
ATOM 591 O O . CYS A 1 75 ? -16.391 -5.887 -0.487 1 93.56 75 CYS A O 1
ATOM 593 N N . LEU A 1 76 ? -16.328 -7.586 -1.943 1 96.44 76 LEU A N 1
ATOM 594 C CA . LEU A 1 76 ? -17.109 -6.891 -2.963 1 96.44 76 LEU A CA 1
ATOM 595 C C . LEU A 1 76 ? -18.5 -6.539 -2.439 1 96.44 76 LEU A C 1
ATOM 597 O O . LEU A 1 76 ? -18.984 -5.43 -2.668 1 96.44 76 LEU A O 1
ATOM 601 N N . GLN A 1 77 ? -19.094 -7.496 -1.725 1 95.25 77 GLN A N 1
ATOM 602 C CA . GLN A 1 77 ? -20.422 -7.277 -1.176 1 95.25 77 GLN A CA 1
ATOM 603 C C . GLN A 1 77 ? -20.422 -6.172 -0.126 1 95.25 77 GLN A C 1
ATOM 605 O O . GLN A 1 77 ? -21.266 -5.277 -0.151 1 95.25 77 GLN A O 1
ATOM 610 N N . GLU A 1 78 ? -19.469 -6.215 0.754 1 93.19 78 GLU A N 1
ATOM 611 C CA . GLU A 1 78 ? -19.391 -5.234 1.833 1 93.19 78 GLU A CA 1
ATOM 612 C C . GLU A 1 78 ? -19.078 -3.842 1.292 1 93.19 78 GLU A C 1
ATOM 614 O O . GLU A 1 78 ? -19.609 -2.846 1.778 1 93.19 78 GLU A O 1
ATOM 619 N N . LEU A 1 79 ? -18.281 -3.768 0.302 1 93.75 79 LEU A N 1
ATOM 620 C CA . LEU A 1 79 ? -17.891 -2.486 -0.276 1 93.75 79 LEU A CA 1
ATOM 621 C C . LEU A 1 79 ? -18.938 -1.997 -1.273 1 93.75 79 LEU A C 1
ATOM 623 O O . LEU A 1 79 ? -18.891 -0.845 -1.71 1 93.75 79 LEU A O 1
ATOM 627 N N . ARG A 1 80 ? -19.844 -2.902 -1.67 1 94.75 80 ARG A N 1
ATOM 628 C CA . ARG A 1 80 ? -20.906 -2.596 -2.619 1 94.75 80 ARG A CA 1
ATOM 629 C C . ARG A 1 80 ? -20.328 -2.199 -3.975 1 94.75 80 ARG A C 1
ATOM 631 O O . ARG A 1 80 ? -20.75 -1.204 -4.566 1 94.75 80 ARG A O 1
ATOM 638 N N . VAL A 1 81 ? -19.359 -2.928 -4.418 1 96.69 81 VAL A N 1
ATOM 639 C CA . VAL A 1 81 ? -18.766 -2.74 -5.734 1 96.69 81 VAL A CA 1
ATOM 640 C C . VAL A 1 81 ? -18.703 -4.078 -6.473 1 96.69 81 VAL A C 1
ATOM 642 O O . VAL A 1 81 ? -18.859 -5.137 -5.859 1 96.69 81 VAL A O 1
ATOM 645 N N . THR A 1 82 ? -18.438 -3.973 -7.766 1 97.38 82 THR A N 1
ATOM 646 C CA . THR A 1 82 ? -18.438 -5.188 -8.57 1 97.38 82 THR A CA 1
ATOM 647 C C . THR A 1 82 ? -17.016 -5.668 -8.828 1 97.38 82 THR A C 1
ATOM 649 O O . THR A 1 82 ? -16.812 -6.793 -9.289 1 97.38 82 THR A O 1
ATOM 652 N N . TYR A 1 83 ? -16.016 -4.812 -8.555 1 98.25 83 TYR A N 1
ATOM 653 C CA . TYR A 1 83 ? -14.617 -5.211 -8.695 1 98.25 83 TYR A CA 1
ATOM 654 C C . TYR A 1 83 ? -13.727 -4.441 -7.727 1 98.25 83 TYR A C 1
ATOM 656 O O . TYR A 1 83 ? -14.109 -3.373 -7.238 1 98.25 83 TYR A O 1
ATOM 664 N N . LEU A 1 84 ? -12.602 -4.992 -7.426 1 97.25 84 LEU A N 1
ATOM 665 C CA . LEU A 1 84 ? -11.508 -4.324 -6.738 1 97.25 84 LEU A CA 1
ATOM 666 C C . LEU A 1 84 ? -10.375 -4.004 -7.703 1 97.25 84 LEU A C 1
ATOM 668 O O . LEU A 1 84 ? -10.164 -4.723 -8.688 1 97.25 84 LEU A O 1
ATOM 672 N N . ASP A 1 85 ? -9.703 -2.936 -7.418 1 96.88 85 ASP A N 1
ATOM 673 C CA . ASP A 1 85 ? -8.555 -2.582 -8.25 1 96.88 85 ASP A CA 1
ATOM 674 C C . ASP A 1 85 ? -7.344 -3.447 -7.918 1 96.88 85 ASP A C 1
ATOM 676 O O . ASP A 1 85 ? -6.539 -3.762 -8.797 1 96.88 85 ASP A O 1
ATOM 680 N N . LEU A 1 86 ? -7.219 -3.814 -6.664 1 95.75 86 LEU A N 1
ATOM 681 C CA . LEU A 1 86 ? -6.066 -4.594 -6.223 1 95.75 86 LEU A CA 1
ATOM 682 C C . LEU A 1 86 ? -6.43 -5.48 -5.039 1 95.75 86 LEU A C 1
ATOM 684 O O . LEU A 1 86 ? -7.062 -5.02 -4.086 1 95.75 86 LEU A O 1
ATOM 688 N N . MET A 1 87 ? -6.098 -6.762 -5.102 1 96 87 MET A N 1
ATOM 689 C CA . MET A 1 87 ? -6.199 -7.691 -3.979 1 96 87 MET A CA 1
ATOM 690 C C . MET A 1 87 ? -4.852 -8.352 -3.699 1 96 87 MET A C 1
ATOM 692 O O . MET A 1 87 ? -4.207 -8.867 -4.613 1 96 87 MET A O 1
ATOM 696 N N . LEU A 1 88 ? -4.453 -8.305 -2.445 1 93.62 88 LEU A N 1
ATOM 697 C CA . LEU A 1 88 ? -3.164 -8.867 -2.059 1 93.62 88 LEU A CA 1
ATOM 698 C C . LEU A 1 88 ? -3.348 -10.062 -1.136 1 93.62 88 LEU A C 1
ATOM 700 O O . LEU A 1 88 ? -4.281 -10.094 -0.331 1 93.62 88 LEU A O 1
ATOM 704 N N . ILE A 1 89 ? -2.447 -11.062 -1.291 1 92.69 89 ILE A N 1
ATOM 705 C CA . ILE A 1 89 ? -2.258 -11.977 -0.168 1 92.69 89 ILE A CA 1
ATOM 706 C C . ILE A 1 89 ? -1.529 -11.258 0.965 1 92.69 89 ILE A C 1
ATOM 708 O O . ILE A 1 89 ? -0.429 -10.734 0.771 1 92.69 89 ILE A O 1
ATOM 712 N N . HIS A 1 90 ? -2.125 -11.234 2.07 1 87.56 90 HIS A N 1
ATOM 713 C CA . HIS A 1 90 ? -1.563 -10.422 3.148 1 87.56 90 HIS A CA 1
ATOM 714 C C . HIS A 1 90 ? -0.28 -11.047 3.691 1 87.56 90 HIS A C 1
ATOM 716 O O . HIS A 1 90 ? 0.713 -10.344 3.898 1 87.56 90 HIS A O 1
ATOM 722 N N . TYR A 1 91 ? -0.278 -12.344 3.994 1 85.88 91 TYR A N 1
ATOM 723 C CA . TYR A 1 91 ? 0.887 -13.086 4.465 1 85.88 91 TYR A CA 1
ATOM 724 C C . TYR A 1 91 ? 1.03 -14.406 3.717 1 85.88 91 TYR A C 1
ATOM 726 O O . TYR A 1 91 ? 0.034 -15 3.295 1 85.88 91 TYR A O 1
ATOM 734 N N . PRO A 1 92 ? 2.244 -14.82 3.562 1 88.69 92 PRO A N 1
ATOM 735 C CA . PRO A 1 92 ? 2.471 -16.078 2.85 1 88.69 92 PRO A CA 1
ATOM 736 C C . PRO A 1 92 ? 2.199 -17.312 3.719 1 88.69 92 PRO A C 1
ATOM 738 O O . PRO A 1 92 ? 2.916 -18.312 3.623 1 88.69 92 PRO A O 1
ATOM 741 N N . MET A 1 93 ? 1.434 -17.078 4.742 1 81.81 93 MET A N 1
ATOM 742 C CA . MET A 1 93 ? 1.142 -18.203 5.625 1 81.81 93 MET A CA 1
ATOM 743 C C . MET A 1 93 ? -0.323 -18.203 6.051 1 81.81 93 MET A C 1
ATOM 745 O O . MET A 1 93 ? -0.838 -17.172 6.504 1 81.81 93 MET A O 1
ATOM 749 N N . ALA A 1 94 ? -0.851 -19.359 5.883 1 73.94 94 ALA A N 1
ATOM 750 C CA . ALA A 1 94 ? -2.234 -19.516 6.312 1 73.94 94 ALA A CA 1
ATOM 751 C C . ALA A 1 94 ? -2.311 -19.812 7.809 1 73.94 94 ALA A C 1
ATOM 753 O O . ALA A 1 94 ? -1.475 -20.547 8.344 1 73.94 94 ALA A O 1
ATOM 754 N N . THR A 1 95 ? -3.064 -19.078 8.5 1 69 95 THR A N 1
ATOM 755 C CA . THR A 1 95 ? -3.26 -19.391 9.914 1 69 95 THR A CA 1
ATOM 756 C C . THR A 1 95 ? -4.738 -19.625 10.219 1 69 95 THR A C 1
ATOM 758 O O . THR A 1 95 ? -5.609 -19.234 9.438 1 69 95 THR A O 1
ATOM 761 N N . GLN A 1 96 ? -4.992 -20.547 11.102 1 57.53 96 GLN A N 1
ATOM 762 C CA . GLN A 1 96 ? -6.355 -20.875 11.508 1 57.53 96 GLN A CA 1
ATOM 763 C C . GLN A 1 96 ? -6.977 -19.75 12.336 1 57.53 96 GLN A C 1
ATOM 765 O O . GLN A 1 96 ? -8.195 -19.688 12.492 1 57.53 96 GLN A O 1
ATOM 770 N N . ILE A 1 97 ? -6.133 -19.031 13.023 1 51.06 97 ILE A N 1
ATOM 771 C CA . ILE A 1 97 ? -6.73 -18.078 13.938 1 51.06 97 ILE A CA 1
ATOM 772 C C . ILE A 1 97 ? -6.535 -16.656 13.406 1 51.06 97 ILE A C 1
ATOM 774 O O . ILE A 1 97 ? -5.492 -16.344 12.82 1 51.06 97 ILE A O 1
ATOM 778 N N . CYS A 1 98 ? -7.613 -15.977 13.469 1 49.56 98 CYS A N 1
ATOM 779 C CA . CYS A 1 98 ? -7.75 -14.641 12.898 1 49.56 98 CYS A CA 1
ATOM 780 C C . CYS A 1 98 ? -6.773 -13.672 13.547 1 49.56 98 CYS A C 1
ATOM 782 O O . CYS A 1 98 ? -6.5 -12.602 12.992 1 49.56 98 CYS A O 1
ATOM 784 N N . GLU A 1 99 ? -6.527 -13.891 14.93 1 44.91 99 GLU A N 1
ATOM 785 C CA . GLU A 1 99 ? -5.84 -12.805 15.617 1 44.91 99 GLU A CA 1
ATOM 786 C C . GLU A 1 99 ? -4.379 -12.711 15.18 1 44.91 99 GLU A C 1
ATOM 788 O O . GLU A 1 99 ? -3.773 -13.711 14.797 1 44.91 99 GLU A O 1
ATOM 793 N N . LEU A 1 100 ? -3.936 -11.695 14.758 1 43.47 100 LEU A N 1
ATOM 794 C CA . LEU A 1 100 ? -2.502 -11.547 14.539 1 43.47 100 LEU A CA 1
ATOM 795 C C . LEU A 1 100 ? -1.705 -12.281 15.609 1 43.47 100 LEU A C 1
ATOM 797 O O . LEU A 1 100 ? -1.719 -11.891 16.781 1 43.47 100 LEU A O 1
ATOM 801 N N . PRO A 1 101 ? -1.613 -13.57 15.648 1 39.47 101 PRO A N 1
ATOM 802 C CA . PRO A 1 101 ? -0.885 -14.203 16.75 1 39.47 101 PRO A CA 1
ATOM 803 C C . PRO A 1 101 ? 0.523 -13.641 16.922 1 39.47 101 PRO A C 1
ATOM 805 O O . PRO A 1 101 ? 1.076 -13.047 16 1 39.47 101 PRO A O 1
ATOM 808 N N . ASN A 1 102 ? 0.868 -13.32 18.156 1 40.44 102 ASN A N 1
ATOM 809 C CA . ASN A 1 102 ? 2.301 -13.219 18.406 1 40.44 102 ASN A CA 1
ATOM 810 C C . ASN A 1 102 ? 3.082 -14.289 17.656 1 40.44 102 ASN A C 1
ATOM 812 O O . ASN A 1 102 ? 2.5 -15.266 17.172 1 40.44 102 ASN A O 1
ATOM 816 N N . PHE A 1 103 ? 4.254 -13.969 17.172 1 41.5 103 PHE A N 1
ATOM 817 C CA . PHE A 1 103 ? 5.145 -14.859 16.453 1 41.5 103 PHE A CA 1
ATOM 818 C C . PHE A 1 103 ? 4.891 -16.312 16.828 1 41.5 103 PHE A C 1
ATOM 820 O O . PHE A 1 103 ? 4.852 -17.188 15.961 1 41.5 103 PHE A O 1
ATOM 827 N N . MET A 1 104 ? 4.715 -16.406 18.016 1 41.81 104 MET A N 1
ATOM 828 C CA . MET A 1 104 ? 4.641 -17.766 18.547 1 41.81 104 MET A CA 1
ATOM 829 C C . MET A 1 104 ? 3.357 -18.469 18.094 1 41.81 104 MET A C 1
ATOM 831 O O . MET A 1 104 ? 3.375 -19.641 17.75 1 41.81 104 MET A O 1
ATOM 835 N N . GLN A 1 105 ? 2.355 -17.75 18.234 1 44.16 105 GLN A N 1
ATOM 836 C CA . GLN A 1 105 ? 1.078 -18.406 17.953 1 44.16 105 GLN A CA 1
ATOM 837 C C . GLN A 1 105 ? 0.874 -18.578 16.453 1 44.16 105 GLN A C 1
ATOM 839 O O . GLN A 1 105 ? 0.141 -19.484 16.031 1 44.16 105 GLN A O 1
ATOM 844 N N . THR A 1 106 ? 1.43 -17.828 15.672 1 49.88 106 THR A N 1
ATOM 845 C CA . THR A 1 106 ? 1.364 -17.922 14.219 1 49.88 106 THR A CA 1
ATOM 846 C C . THR A 1 106 ? 1.92 -19.266 13.742 1 49.88 106 THR A C 1
ATOM 848 O O . THR A 1 106 ? 1.356 -19.891 12.836 1 49.88 106 THR A O 1
ATOM 851 N N . TYR A 1 107 ? 3.053 -19.609 14.273 1 48.44 107 TYR A N 1
ATOM 852 C CA . TYR A 1 107 ? 3.639 -20.906 13.914 1 48.44 107 TYR A CA 1
ATOM 853 C C . TYR A 1 107 ? 2.676 -22.047 14.211 1 48.44 107 TYR A C 1
ATOM 855 O O . TYR A 1 107 ? 2.561 -22.984 13.43 1 48.44 107 TYR A O 1
ATOM 863 N N . GLU A 1 108 ? 2.107 -21.922 15.367 1 49.62 108 GLU A N 1
ATOM 864 C CA . GLU A 1 108 ? 1.244 -23.031 15.766 1 49.62 108 GLU A CA 1
ATOM 865 C C . GLU A 1 108 ? -0.025 -23.078 14.914 1 49.62 108 GLU A C 1
ATOM 867 O O . GLU A 1 108 ? -0.61 -24.141 14.711 1 49.62 108 GLU A O 1
ATOM 872 N N . ALA A 1 109 ? -0.387 -21.938 14.469 1 55.12 109 ALA A N 1
ATOM 873 C CA . ALA A 1 109 ? -1.668 -21.875 13.766 1 55.12 109 ALA A CA 1
ATOM 874 C C . ALA A 1 109 ? -1.474 -21.969 12.258 1 55.12 109 ALA A C 1
ATOM 876 O O . ALA A 1 109 ? -2.436 -21.859 11.492 1 55.12 109 ALA A O 1
ATOM 877 N N . ALA A 1 110 ? -0.206 -22.266 11.984 1 59.88 110 ALA A N 1
ATOM 878 C CA . ALA A 1 110 ? 0.071 -22.406 10.555 1 59.88 110 ALA A CA 1
ATOM 879 C C . ALA A 1 110 ? -0.573 -23.656 9.992 1 59.88 110 ALA A C 1
ATOM 881 O O . ALA A 1 110 ? -0.632 -24.703 10.664 1 59.88 110 ALA A O 1
ATOM 882 N N . THR A 1 111 ? -1.392 -23.484 8.984 1 68.19 111 THR A N 1
ATOM 883 C CA . THR A 1 111 ? -1.983 -24.609 8.266 1 68.19 111 THR A CA 1
ATOM 884 C C . THR A 1 111 ? -1.094 -25.031 7.098 1 68.19 111 THR A C 1
ATOM 886 O O . THR A 1 111 ? -0.102 -24.359 6.797 1 68.19 111 THR A O 1
ATOM 889 N N . ASP A 1 112 ? -1.442 -26.156 6.527 1 78.88 112 ASP A N 1
ATOM 890 C CA . ASP A 1 112 ? -0.682 -26.734 5.426 1 78.88 112 ASP A CA 1
ATOM 891 C C . ASP A 1 112 ? -1.142 -26.172 4.082 1 78.88 112 ASP A C 1
ATOM 893 O O . ASP A 1 112 ? -0.74 -26.656 3.027 1 78.88 112 ASP A O 1
ATOM 897 N N . ILE A 1 113 ? -1.942 -25.234 4.16 1 86.62 113 ILE A N 1
ATOM 898 C CA . ILE A 1 113 ? -2.414 -24.703 2.881 1 86.62 113 ILE A CA 1
ATOM 899 C C . ILE A 1 113 ? -1.307 -23.891 2.213 1 86.62 113 ILE A C 1
ATOM 901 O O . ILE A 1 113 ? -0.745 -22.984 2.82 1 86.62 113 ILE A O 1
ATOM 905 N N . ASP A 1 114 ? -1.072 -24.281 1.012 1 91.94 114 ASP A N 1
ATOM 906 C CA . ASP A 1 114 ? -0.057 -23.609 0.198 1 91.94 114 ASP A CA 1
ATOM 907 C C . ASP A 1 114 ? -0.561 -22.266 -0.325 1 91.94 114 ASP A C 1
ATOM 909 O O . ASP A 1 114 ? -1.621 -22.203 -0.951 1 91.94 114 ASP A O 1
ATOM 913 N N . TYR A 1 115 ? 0.169 -21.219 -0.14 1 93.94 115 TYR A N 1
ATOM 914 C CA . TYR A 1 115 ? -0.26 -19.891 -0.593 1 93.94 115 TYR A CA 1
ATOM 915 C C . TYR A 1 115 ? -0.376 -19.844 -2.111 1 93.94 115 TYR A C 1
ATOM 917 O O . TYR A 1 115 ? -0.977 -18.922 -2.668 1 93.94 115 TYR A O 1
ATOM 925 N N . LEU A 1 116 ? 0.19 -20.812 -2.789 1 96.19 116 LEU A N 1
ATOM 926 C CA . LEU A 1 116 ? -0.033 -20.906 -4.227 1 96.19 116 LEU A CA 1
ATOM 927 C C . LEU A 1 116 ? -1.503 -21.172 -4.535 1 96.19 116 LEU A C 1
ATOM 929 O O . LEU A 1 116 ? -2.02 -20.719 -5.559 1 96.19 116 LEU A O 1
ATOM 933 N N . GLU A 1 117 ? -2.09 -21.859 -3.629 1 95.94 117 GLU A N 1
ATOM 934 C CA . GLU A 1 117 ? -3.529 -22.078 -3.768 1 95.94 117 GLU A CA 1
ATOM 935 C C . GLU A 1 117 ? -4.289 -20.75 -3.648 1 95.94 117 GLU A C 1
ATOM 937 O O . GLU A 1 117 ? -5.223 -20.5 -4.414 1 95.94 117 GLU A O 1
ATOM 942 N N . THR A 1 118 ? -3.895 -19.984 -2.764 1 96 118 THR A N 1
ATOM 943 C CA . THR A 1 118 ? -4.484 -18.656 -2.57 1 96 118 THR A CA 1
ATOM 944 C C . THR A 1 118 ? -4.281 -17.797 -3.807 1 96 118 THR A C 1
ATOM 946 O O . THR A 1 118 ? -5.219 -17.141 -4.277 1 96 118 THR A O 1
ATOM 949 N N . TYR A 1 119 ? -3.086 -17.875 -4.297 1 97.56 119 TYR A N 1
ATOM 950 C CA . TYR A 1 119 ? -2.764 -17.047 -5.461 1 97.56 119 TYR A CA 1
ATOM 951 C C . TYR A 1 119 ? -3.58 -17.484 -6.672 1 97.56 119 TYR A C 1
ATOM 953 O O . TYR A 1 119 ? -4.078 -16.641 -7.422 1 97.56 119 TYR A O 1
ATOM 961 N N . ARG A 1 120 ? -3.742 -18.734 -6.859 1 97.94 120 ARG A N 1
ATOM 962 C CA . ARG A 1 120 ? -4.555 -19.25 -7.957 1 97.94 120 ARG A CA 1
ATOM 963 C C . ARG A 1 120 ? -6.004 -18.781 -7.828 1 97.94 120 ARG A C 1
ATOM 965 O O . ARG A 1 120 ? -6.656 -18.5 -8.836 1 97.94 120 ARG A O 1
ATOM 972 N N . ALA A 1 121 ? -6.449 -18.766 -6.66 1 98.06 121 ALA A N 1
ATOM 973 C CA . ALA A 1 121 ? -7.801 -18.266 -6.426 1 98.06 121 ALA A CA 1
ATOM 974 C C . ALA A 1 121 ? -7.922 -16.812 -6.844 1 98.06 121 ALA A C 1
ATOM 976 O O . ALA A 1 121 ? -8.914 -16.406 -7.457 1 98.06 121 ALA A O 1
ATOM 977 N N . LEU A 1 122 ? -6.906 -16.047 -6.543 1 98.25 122 LEU A N 1
ATOM 978 C CA . LEU A 1 122 ? -6.914 -14.648 -6.938 1 98.25 122 LEU A CA 1
ATOM 979 C C . LEU A 1 122 ? -6.828 -14.508 -8.453 1 98.25 122 LEU A C 1
ATOM 981 O O . LEU A 1 122 ? -7.473 -13.625 -9.031 1 98.25 122 LEU A O 1
ATOM 985 N N . GLU A 1 123 ? -6.062 -15.344 -9.094 1 98.5 123 GLU A N 1
ATOM 986 C CA . GLU A 1 123 ? -6.02 -15.344 -10.555 1 98.5 123 GLU A CA 1
ATOM 987 C C . GLU A 1 123 ? -7.398 -15.602 -11.148 1 98.5 123 GLU A C 1
ATOM 989 O O . GLU A 1 123 ? -7.789 -14.969 -12.133 1 98.5 123 GLU A O 1
ATOM 994 N N . ARG A 1 124 ? -8.078 -16.547 -10.508 1 98.56 124 ARG A N 1
ATOM 995 C CA . ARG A 1 124 ? -9.438 -16.828 -10.953 1 98.56 124 ARG A CA 1
ATOM 996 C C . ARG A 1 124 ? -10.328 -15.594 -10.805 1 98.56 124 ARG A C 1
ATOM 998 O O . ARG A 1 124 ? -11.148 -15.312 -11.68 1 98.56 124 ARG A O 1
ATOM 1005 N N . CYS A 1 125 ? -10.133 -14.883 -9.781 1 98.5 125 CYS A N 1
ATOM 1006 C CA . CYS A 1 125 ? -10.93 -13.68 -9.555 1 98.5 125 CYS A CA 1
ATOM 1007 C C . CYS A 1 125 ? -10.633 -12.625 -10.617 1 98.5 125 CYS A C 1
ATOM 1009 O O . CYS A 1 125 ? -11.523 -11.875 -11.008 1 98.5 125 CYS A O 1
ATOM 1011 N N . VAL A 1 126 ? -9.406 -12.523 -11.086 1 98.5 126 VAL A N 1
ATOM 1012 C CA . VAL A 1 126 ? -9.055 -11.617 -12.18 1 98.5 126 VAL A CA 1
ATOM 1013 C C . VAL A 1 126 ? -9.773 -12.055 -13.453 1 98.5 126 VAL A C 1
ATOM 1015 O O . VAL A 1 126 ? -10.359 -11.219 -14.156 1 98.5 126 VAL A O 1
ATOM 1018 N N . GLN A 1 127 ? -9.758 -13.312 -13.695 1 98.25 127 GLN A N 1
ATOM 1019 C CA . GLN A 1 127 ? -10.391 -13.852 -14.898 1 98.25 127 GLN A CA 1
ATOM 1020 C C . GLN A 1 127 ? -11.898 -13.586 -14.898 1 98.25 127 GLN A C 1
ATOM 1022 O O . GLN A 1 127 ? -12.492 -13.367 -15.953 1 98.25 127 GLN A O 1
ATOM 1027 N N . LEU A 1 128 ? -12.461 -13.57 -13.75 1 98.19 128 LEU A N 1
ATOM 1028 C CA . LEU A 1 128 ? -13.898 -13.352 -13.609 1 98.19 128 LEU A CA 1
ATOM 1029 C C . LEU A 1 128 ? -14.227 -11.867 -13.586 1 98.19 128 LEU A C 1
ATOM 1031 O O . LEU A 1 128 ? -15.391 -11.484 -13.484 1 98.19 128 LEU A O 1
ATOM 1035 N N . GLY A 1 129 ? -13.203 -11 -13.562 1 98.19 129 GLY A N 1
ATOM 1036 C CA . GLY A 1 129 ? -13.406 -9.562 -13.594 1 98.19 129 GLY A CA 1
ATOM 1037 C C . GLY A 1 129 ? -13.711 -8.977 -12.227 1 98.19 129 GLY A C 1
ATOM 1038 O O . GLY A 1 129 ? -14.133 -7.82 -12.117 1 98.19 129 GLY A O 1
ATOM 1039 N N . LYS A 1 130 ? -13.492 -9.758 -11.164 1 98.38 130 LYS A N 1
ATOM 1040 C CA . LYS A 1 130 ? -13.805 -9.328 -9.805 1 98.38 130 LYS A CA 1
ATOM 1041 C C . LYS A 1 130 ? -12.648 -8.531 -9.203 1 98.38 130 LYS A C 1
ATOM 1043 O O . LYS A 1 130 ? -12.844 -7.766 -8.258 1 98.38 130 LYS A O 1
ATOM 1048 N N . VAL A 1 131 ? -11.453 -8.734 -9.672 1 98.44 131 VAL A N 1
ATOM 1049 C CA . VAL A 1 131 ? -10.242 -8.031 -9.266 1 98.44 131 VAL A CA 1
ATOM 1050 C C . VAL A 1 131 ? -9.43 -7.652 -10.508 1 98.44 131 VAL A C 1
ATOM 1052 O O . VAL A 1 131 ? -9.297 -8.453 -11.438 1 98.44 131 VAL A O 1
ATOM 1055 N N . ARG A 1 132 ? -8.945 -6.426 -10.516 1 97.94 132 ARG A N 1
ATOM 1056 C CA . ARG A 1 132 ? -8.195 -5.996 -11.695 1 97.94 132 ARG A CA 1
ATOM 1057 C C . ARG A 1 132 ? -6.75 -6.473 -11.633 1 97.94 132 ARG A C 1
ATOM 1059 O O . ARG A 1 132 ? -6.215 -6.992 -12.609 1 97.94 132 ARG A O 1
ATOM 1066 N N . GLU A 1 133 ? -6.148 -6.254 -10.469 1 96.94 133 GLU A N 1
ATOM 1067 C CA . GLU A 1 133 ? -4.762 -6.641 -10.25 1 96.94 133 GLU A CA 1
ATOM 1068 C C . GLU A 1 133 ? -4.602 -7.406 -8.938 1 96.94 133 GLU A C 1
ATOM 1070 O O . GLU A 1 133 ? -5.383 -7.219 -8 1 96.94 133 GLU A O 1
ATOM 1075 N N . ILE A 1 134 ? -3.586 -8.25 -8.922 1 97.38 134 ILE A N 1
ATOM 1076 C CA . ILE A 1 134 ? -3.316 -9.016 -7.715 1 97.38 134 ILE A CA 1
ATOM 1077 C C . ILE A 1 134 ? -1.842 -8.883 -7.336 1 97.38 134 ILE A C 1
ATOM 1079 O O . ILE A 1 134 ? -1.015 -8.5 -8.164 1 97.38 134 ILE A O 1
ATOM 1083 N N . GLY A 1 135 ? -1.565 -9.094 -6.082 1 95.31 135 GLY A N 1
ATOM 1084 C CA . GLY A 1 135 ? -0.211 -8.969 -5.566 1 95.31 135 GLY A CA 1
ATOM 1085 C C . GLY A 1 135 ? -0.002 -9.703 -4.254 1 95.31 135 GLY A C 1
ATOM 1086 O O . GLY A 1 135 ? -0.809 -10.555 -3.877 1 95.31 135 GLY A O 1
ATOM 1087 N N . VAL A 1 136 ? 1.202 -9.43 -3.654 1 91.62 136 VAL A N 1
ATOM 1088 C CA . VAL A 1 136 ? 1.544 -10.117 -2.414 1 91.62 136 VAL A CA 1
ATOM 1089 C C . VAL A 1 136 ? 2.09 -9.109 -1.399 1 91.62 136 VAL A C 1
ATOM 1091 O O . VAL A 1 136 ? 2.674 -8.094 -1.777 1 91.62 136 VAL A O 1
ATOM 1094 N N . CYS A 1 137 ? 1.765 -9.445 -0.217 1 86.19 137 CYS A N 1
ATOM 1095 C CA . CYS A 1 137 ? 2.244 -8.633 0.898 1 86.19 137 CYS A CA 1
ATOM 1096 C C . CYS A 1 137 ? 3.037 -9.484 1.886 1 86.19 137 CYS A C 1
ATOM 1098 O O . CYS A 1 137 ? 2.617 -10.586 2.242 1 86.19 137 CYS A O 1
ATOM 1100 N N . ASN A 1 138 ? 4.199 -9.07 2.293 1 81.19 138 ASN A N 1
ATOM 1101 C CA . ASN A 1 138 ? 5.035 -9.648 3.338 1 81.19 138 ASN A CA 1
ATOM 1102 C C . ASN A 1 138 ? 5.68 -10.961 2.881 1 81.19 138 ASN A C 1
ATOM 1104 O O . ASN A 1 138 ? 5.965 -11.836 3.699 1 81.19 138 ASN A O 1
ATOM 1108 N N . PHE A 1 139 ? 5.855 -11.133 1.635 1 85.06 139 PHE A N 1
ATOM 1109 C CA . PHE A 1 139 ? 6.539 -12.289 1.073 1 85.06 139 PHE A CA 1
ATOM 1110 C C . PHE A 1 139 ? 8.039 -12.047 0.988 1 85.06 139 PHE A C 1
ATOM 1112 O O . PHE A 1 139 ? 8.477 -10.961 0.606 1 85.06 139 PHE A O 1
ATOM 1119 N N . ASN A 1 140 ? 8.703 -13.094 1.453 1 77.88 140 ASN A N 1
ATOM 1120 C CA . ASN A 1 140 ? 10.148 -12.992 1.287 1 77.88 140 ASN A CA 1
ATOM 1121 C C . ASN A 1 140 ? 10.578 -13.383 -0.123 1 77.88 140 ASN A C 1
ATOM 1123 O O . ASN A 1 140 ? 9.742 -13.688 -0.972 1 77.88 140 ASN A O 1
ATOM 1127 N N . GLU A 1 141 ? 11.773 -13.398 -0.282 1 77.56 141 GLU A N 1
ATOM 1128 C CA . GLU A 1 141 ? 12.32 -13.625 -1.618 1 77.56 141 GLU A CA 1
ATOM 1129 C C . GLU A 1 141 ? 11.93 -15 -2.15 1 77.56 141 GLU A C 1
ATOM 1131 O O . GLU A 1 141 ? 11.469 -15.125 -3.289 1 77.56 141 GLU A O 1
ATOM 1136 N N . ALA A 1 142 ? 12.242 -15.93 -1.36 1 83 142 ALA A N 1
ATOM 1137 C CA . ALA A 1 142 ? 11.945 -17.297 -1.778 1 83 142 ALA A CA 1
ATOM 1138 C C . ALA A 1 142 ? 10.453 -17.469 -2.084 1 83 142 ALA A C 1
ATOM 1140 O O . ALA A 1 142 ? 10.086 -18.094 -3.084 1 83 142 ALA A O 1
ATOM 1141 N N . GLN A 1 143 ? 9.672 -16.891 -1.374 1 86.81 143 GLN A N 1
ATOM 1142 C CA . GLN A 1 143 ? 8.227 -16.969 -1.538 1 86.81 143 GLN A CA 1
ATOM 1143 C C . GLN A 1 143 ? 7.77 -16.219 -2.783 1 86.81 143 GLN A C 1
ATOM 1145 O O . GLN A 1 143 ? 6.91 -16.703 -3.525 1 86.81 143 GLN A O 1
ATOM 1150 N N . THR A 1 144 ? 8.312 -15.055 -2.986 1 86.75 144 THR A N 1
ATOM 1151 C CA . THR A 1 144 ? 7.988 -14.266 -4.176 1 86.75 144 THR A CA 1
ATOM 1152 C C . THR A 1 144 ? 8.406 -15.008 -5.441 1 86.75 144 THR A C 1
ATOM 1154 O O . THR A 1 144 ? 7.633 -15.094 -6.398 1 86.75 144 THR A O 1
ATOM 1157 N N . ASN A 1 145 ? 9.57 -15.602 -5.379 1 86.06 145 ASN A N 1
ATOM 1158 C CA . ASN A 1 145 ? 10.031 -16.375 -6.527 1 86.06 145 ASN A CA 1
ATOM 1159 C C . ASN A 1 145 ? 9.117 -17.562 -6.82 1 86.06 145 ASN A C 1
ATOM 1161 O O . ASN A 1 145 ? 8.844 -17.859 -7.98 1 86.06 145 ASN A O 1
ATOM 1165 N N . ARG A 1 146 ? 8.766 -18.156 -5.789 1 91.94 146 ARG A N 1
ATOM 1166 C CA . ARG A 1 146 ? 7.852 -19.281 -5.949 1 91.94 146 ARG A CA 1
ATOM 1167 C C . ARG A 1 146 ? 6.555 -18.844 -6.625 1 91.94 146 ARG A C 1
ATOM 1169 O O . ARG A 1 146 ? 6.031 -19.562 -7.488 1 91.94 146 ARG A O 1
ATOM 1176 N N . ILE A 1 147 ? 6.039 -17.672 -6.309 1 93.94 147 ILE A N 1
ATOM 1177 C CA . ILE A 1 147 ? 4.848 -17.141 -6.957 1 93.94 147 ILE A CA 1
ATOM 1178 C C . ILE A 1 147 ? 5.141 -16.875 -8.43 1 93.94 147 ILE A C 1
ATOM 1180 O O . ILE A 1 147 ? 4.379 -17.297 -9.305 1 93.94 147 ILE A O 1
ATOM 1184 N N . LEU A 1 148 ? 6.219 -16.266 -8.719 1 89.44 148 LEU A N 1
ATOM 1185 C CA . LEU A 1 148 ? 6.562 -15.875 -10.078 1 89.44 148 LEU A CA 1
ATOM 1186 C C . LEU A 1 148 ? 6.73 -17.094 -10.977 1 89.44 148 LEU A C 1
ATOM 1188 O O . LEU A 1 148 ? 6.363 -17.062 -12.148 1 89.44 148 LEU A O 1
ATOM 1192 N N . GLU A 1 149 ? 7.191 -18.172 -10.398 1 92.38 149 GLU A N 1
ATOM 1193 C CA . GLU A 1 149 ? 7.457 -19.391 -11.156 1 92.38 149 GLU A CA 1
ATOM 1194 C C . GLU A 1 149 ? 6.168 -20.141 -11.453 1 92.38 149 GLU A C 1
ATOM 1196 O O . GLU A 1 149 ? 6.117 -20.969 -12.375 1 92.38 149 GLU A O 1
ATOM 1201 N N . ASN A 1 150 ? 5.168 -19.844 -10.734 1 95.56 150 ASN A N 1
ATOM 1202 C CA . ASN A 1 150 ? 3.961 -20.656 -10.852 1 95.56 150 ASN A CA 1
ATOM 1203 C C . ASN A 1 150 ? 2.768 -19.828 -11.312 1 95.56 150 ASN A C 1
ATOM 1205 O O . ASN A 1 150 ? 1.723 -20.375 -11.664 1 95.56 150 ASN A O 1
ATOM 1209 N N . ALA A 1 151 ? 2.932 -18.531 -11.414 1 94.75 151 ALA A N 1
ATOM 1210 C CA . ALA A 1 151 ? 1.816 -17.625 -11.664 1 94.75 151 ALA A CA 1
ATOM 1211 C C . ALA A 1 151 ? 1.418 -17.641 -13.133 1 94.75 151 ALA A C 1
ATOM 1213 O O . ALA A 1 151 ? 2.279 -17.672 -14.016 1 94.75 151 ALA A O 1
ATOM 1214 N N . VAL A 1 152 ? 0.146 -17.703 -13.398 1 95.94 152 VAL A N 1
ATOM 1215 C CA . VAL A 1 152 ? -0.398 -17.453 -14.727 1 95.94 152 VAL A CA 1
ATOM 1216 C C . VAL A 1 152 ? -0.542 -15.953 -14.953 1 95.94 152 VAL A C 1
ATOM 1218 O O . VAL A 1 152 ? -0.245 -15.445 -16.047 1 95.94 152 VAL A O 1
ATOM 1221 N N . ILE A 1 153 ? -0.985 -15.266 -13.953 1 96.12 153 ILE A N 1
ATOM 1222 C CA . ILE A 1 153 ? -1.041 -13.805 -13.906 1 96.12 153 ILE A CA 1
ATOM 1223 C C . ILE A 1 153 ? -0.015 -13.281 -12.898 1 96.12 153 ILE A C 1
ATOM 1225 O O . ILE A 1 153 ? -0.116 -13.555 -11.703 1 96.12 153 ILE A O 1
ATOM 1229 N N . LEU A 1 154 ? 0.904 -12.531 -13.336 1 93.81 154 LEU A N 1
ATOM 1230 C CA . LEU A 1 154 ? 1.986 -12.055 -12.477 1 93.81 154 LEU A CA 1
ATOM 1231 C C . LEU A 1 154 ? 1.478 -11.016 -11.484 1 93.81 154 LEU A C 1
ATOM 1233 O O . LEU A 1 154 ? 0.607 -10.203 -11.812 1 93.81 154 LEU A O 1
ATOM 1237 N N . PRO A 1 155 ? 2.047 -11.07 -10.273 1 95 155 PRO A N 1
ATOM 1238 C CA . PRO A 1 155 ? 1.695 -10 -9.336 1 95 155 PRO A CA 1
ATOM 1239 C C . PRO A 1 155 ? 2.133 -8.625 -9.828 1 95 155 PRO A C 1
ATOM 1241 O O . PRO A 1 155 ? 3.219 -8.484 -10.398 1 95 155 PRO A O 1
ATOM 1244 N N . SER A 1 156 ? 1.273 -7.672 -9.617 1 92.44 156 SER A N 1
ATOM 1245 C CA . SER A 1 156 ? 1.586 -6.316 -10.055 1 92.44 156 SER A CA 1
ATOM 1246 C C . SER A 1 156 ? 2.236 -5.512 -8.938 1 92.44 156 SER A C 1
ATOM 1248 O O . SER A 1 156 ? 2.842 -4.465 -9.188 1 92.44 156 SER A O 1
ATOM 1250 N N . VAL A 1 157 ? 2.061 -5.988 -7.727 1 90.56 157 VAL A N 1
ATOM 1251 C CA . VAL A 1 157 ? 2.512 -5.242 -6.555 1 90.56 157 VAL A CA 1
ATOM 1252 C C . VAL A 1 157 ? 3.15 -6.199 -5.551 1 90.56 157 VAL A C 1
ATOM 1254 O O . VAL A 1 157 ? 2.633 -7.293 -5.309 1 90.56 157 VAL A O 1
ATOM 1257 N N . CYS A 1 158 ? 4.238 -5.848 -5.012 1 86.19 158 CYS A N 1
ATOM 1258 C CA . CYS A 1 158 ? 4.875 -6.504 -3.875 1 86.19 158 CYS A CA 1
ATOM 1259 C C . CYS A 1 158 ? 5.098 -5.52 -2.732 1 86.19 158 CYS A C 1
ATOM 1261 O O . CYS A 1 158 ? 5.887 -4.586 -2.857 1 86.19 158 CYS A O 1
ATOM 1263 N N . GLN A 1 159 ? 4.281 -5.801 -1.612 1 80.88 159 GLN A N 1
ATOM 1264 C CA . GLN A 1 159 ? 4.34 -4.895 -0.47 1 80.88 159 GLN A CA 1
ATOM 1265 C C . GLN A 1 159 ? 4.918 -5.594 0.757 1 80.88 159 GLN A C 1
ATOM 1267 O O . GLN A 1 159 ? 4.957 -6.824 0.816 1 80.88 159 GLN A O 1
ATOM 1272 N N . SER A 1 160 ? 5.48 -4.91 1.67 1 72.31 160 SER A N 1
ATOM 1273 C CA . SER A 1 160 ? 5.938 -5.422 2.959 1 72.31 160 SER A CA 1
ATOM 1274 C C . SER A 1 160 ? 5.488 -4.52 4.102 1 72.31 160 SER A C 1
ATOM 1276 O O . SER A 1 160 ? 5.531 -3.291 3.984 1 72.31 160 SER A O 1
ATOM 1278 N N . GLU A 1 161 ? 4.699 -5.121 5.141 1 61.19 161 GLU A N 1
ATOM 1279 C CA . GLU A 1 161 ? 4.273 -4.398 6.336 1 61.19 161 GLU A CA 1
ATOM 1280 C C . GLU A 1 161 ? 5.203 -4.676 7.512 1 61.19 161 GLU A C 1
ATOM 1282 O O . GLU A 1 161 ? 5.738 -5.777 7.637 1 61.19 161 GLU A O 1
ATOM 1287 N N . LEU A 1 162 ? 6.043 -3.938 7.91 1 49.56 162 LEU A N 1
ATOM 1288 C CA . LEU A 1 162 ? 6.918 -4.191 9.055 1 49.56 162 LEU A CA 1
ATOM 1289 C C . LEU A 1 162 ? 6.125 -4.738 10.234 1 49.56 162 LEU A C 1
ATOM 1291 O O . LEU A 1 162 ? 5.055 -4.219 10.562 1 49.56 162 LEU A O 1
ATOM 1295 N N . SER A 1 163 ? 6.195 -6.082 10.508 1 39.72 163 SER A N 1
ATOM 1296 C CA . SER A 1 163 ? 5.828 -6.562 11.836 1 39.72 163 SER A CA 1
ATOM 1297 C C . SER A 1 163 ? 6.746 -5.988 12.906 1 39.72 163 SER A C 1
ATOM 1299 O O . SER A 1 163 ? 7.898 -5.652 12.633 1 39.72 163 SER A O 1
ATOM 1301 N N . GLU B 1 1 ? 28.281 -11.914 6.938 1 24.64 1 GLU B N 1
ATOM 1302 C CA . GLU B 1 1 ? 26.844 -11.75 7.082 1 24.64 1 GLU B CA 1
ATOM 1303 C C . GLU B 1 1 ? 26.125 -11.906 5.738 1 24.64 1 GLU B C 1
ATOM 1305 O O . GLU B 1 1 ? 26.25 -11.055 4.859 1 24.64 1 GLU B O 1
ATOM 1310 N N . ALA B 1 2 ? 26.047 -12.938 5.07 1 34.34 2 ALA B N 1
ATOM 1311 C CA . ALA B 1 2 ? 26.219 -13.453 3.715 1 34.34 2 ALA B CA 1
ATOM 1312 C C . ALA B 1 2 ? 25 -13.156 2.855 1 34.34 2 ALA B C 1
ATOM 1314 O O . ALA B 1 2 ? 24.984 -13.445 1.655 1 34.34 2 ALA B O 1
ATOM 1315 N N . PRO B 1 3 ? 23.609 -12.844 3.393 1 40.72 3 PRO B N 1
ATOM 1316 C CA . PRO B 1 3 ? 22.234 -13.242 3.121 1 40.72 3 PRO B CA 1
ATOM 1317 C C . PRO B 1 3 ? 21.625 -12.5 1.932 1 40.72 3 PRO B C 1
ATOM 1319 O O . PRO B 1 3 ? 20.406 -12.5 1.752 1 40.72 3 PRO B O 1
ATOM 1322 N N . HIS B 1 4 ? 22.016 -11.156 1.479 1 51.22 4 HIS B N 1
ATOM 1323 C CA . HIS B 1 4 ? 21.703 -10 0.645 1 51.22 4 HIS B CA 1
ATOM 1324 C C . HIS B 1 4 ? 21.5 -10.414 -0.812 1 51.22 4 HIS B C 1
ATOM 1326 O O . HIS B 1 4 ? 20.812 -9.719 -1.569 1 51.22 4 HIS B O 1
ATOM 1332 N N . ARG B 1 5 ? 22.141 -11.398 -1.157 1 56.44 5 ARG B N 1
ATOM 1333 C CA . ARG B 1 5 ? 22.141 -11.891 -2.533 1 56.44 5 ARG B CA 1
ATOM 1334 C C . ARG B 1 5 ? 20.75 -12.344 -2.953 1 56.44 5 ARG B C 1
ATOM 1336 O O . ARG B 1 5 ? 20.312 -12.07 -4.07 1 56.44 5 ARG B O 1
ATOM 1343 N N . ASP B 1 6 ? 20.125 -12.766 -1.94 1 71 6 ASP B N 1
ATOM 1344 C CA . ASP B 1 6 ? 18.828 -13.375 -2.215 1 71 6 ASP B CA 1
ATOM 1345 C C . ASP B 1 6 ? 17.766 -12.312 -2.518 1 71 6 ASP B C 1
ATOM 1347 O O . ASP B 1 6 ? 16.984 -12.461 -3.453 1 71 6 ASP B O 1
ATOM 1351 N N . GLU B 1 7 ? 18 -11.18 -1.959 1 72.81 7 GLU B N 1
ATOM 1352 C CA . GLU B 1 7 ? 17.031 -10.117 -2.205 1 72.81 7 GLU B CA 1
ATOM 1353 C C . GLU B 1 7 ? 17.188 -9.531 -3.605 1 72.81 7 GLU B C 1
ATOM 1355 O O . GLU B 1 7 ? 16.203 -9.258 -4.289 1 72.81 7 GLU B O 1
ATOM 1360 N N . ALA B 1 8 ? 18.422 -9.422 -3.939 1 82.81 8 ALA B N 1
ATOM 1361 C CA . ALA B 1 8 ? 18.719 -8.883 -5.27 1 82.81 8 ALA B CA 1
ATOM 1362 C C . ALA B 1 8 ? 18.141 -9.789 -6.355 1 82.81 8 ALA B C 1
ATOM 1364 O O . ALA B 1 8 ? 17.516 -9.312 -7.309 1 82.81 8 ALA B O 1
ATOM 1365 N N . LEU B 1 9 ? 18.359 -11.016 -6.129 1 83 9 LEU B N 1
ATOM 1366 C CA . LEU B 1 9 ? 17.875 -11.984 -7.117 1 83 9 LEU B CA 1
ATOM 1367 C C . LEU B 1 9 ? 16.359 -11.977 -7.188 1 83 9 LEU B C 1
ATOM 1369 O O . LEU B 1 9 ? 15.781 -12.078 -8.273 1 83 9 LEU B O 1
ATOM 1373 N N . ALA B 1 10 ? 15.766 -11.852 -6.09 1 79.06 10 ALA B N 1
ATOM 1374 C CA . ALA B 1 10 ? 14.305 -11.812 -6.047 1 79.06 10 ALA B CA 1
ATOM 1375 C C . ALA B 1 10 ? 13.766 -10.594 -6.785 1 79.06 10 ALA B C 1
ATOM 1377 O O . ALA B 1 10 ? 12.789 -10.695 -7.531 1 79.06 10 ALA B O 1
ATOM 1378 N N . MET B 1 11 ? 14.352 -9.555 -6.551 1 84.5 11 MET B N 1
ATOM 1379 C CA . MET B 1 11 ? 13.922 -8.328 -7.227 1 84.5 11 MET B CA 1
ATOM 1380 C C . MET B 1 11 ? 14.164 -8.422 -8.727 1 84.5 11 MET B C 1
ATOM 1382 O O . MET B 1 11 ? 13.328 -7.984 -9.523 1 84.5 11 MET B O 1
ATOM 1386 N N . GLU B 1 12 ? 15.312 -8.969 -9.023 1 89.56 12 GLU B N 1
ATOM 1387 C CA . GLU B 1 12 ? 15.594 -9.156 -10.438 1 89.56 12 GLU B CA 1
ATOM 1388 C C . GLU B 1 12 ? 14.539 -10.039 -11.094 1 89.56 12 GLU B C 1
ATOM 1390 O O . GLU B 1 12 ? 14.062 -9.742 -12.188 1 89.56 12 GLU B O 1
ATOM 1395 N N . CYS B 1 13 ? 14.195 -11.078 -10.414 1 85.5 13 CYS B N 1
ATOM 1396 C CA . CYS B 1 13 ? 13.156 -11.969 -10.922 1 85.5 13 CYS B CA 1
ATOM 1397 C C . CYS B 1 13 ? 11.828 -11.234 -11.086 1 85.5 13 CYS B C 1
ATOM 1399 O O . CYS B 1 13 ? 11.141 -11.398 -12.094 1 85.5 13 CYS B O 1
ATOM 1401 N N . ALA B 1 14 ? 11.547 -10.453 -10.117 1 86.69 14 ALA B N 1
ATOM 1402 C CA . ALA B 1 14 ? 10.312 -9.688 -10.156 1 86.69 14 ALA B CA 1
ATOM 1403 C C . ALA B 1 14 ? 10.312 -8.703 -11.32 1 86.69 14 ALA B C 1
ATOM 1405 O O . ALA B 1 14 ? 9.336 -8.617 -12.07 1 86.69 14 ALA B O 1
ATOM 1406 N N . LEU B 1 15 ? 11.367 -8.016 -11.469 1 91.44 15 LEU B N 1
ATOM 1407 C CA . LEU B 1 15 ? 11.484 -7.051 -12.562 1 91.44 15 LEU B CA 1
ATOM 1408 C C . LEU B 1 15 ? 11.383 -7.746 -13.914 1 91.44 15 LEU B C 1
ATOM 1410 O O . LEU B 1 15 ? 10.68 -7.27 -14.805 1 91.44 15 LEU B O 1
ATOM 1414 N N . ASP B 1 16 ? 12.023 -8.836 -14.008 1 91.38 16 ASP B N 1
ATOM 1415 C CA . ASP B 1 16 ? 12.008 -9.586 -15.258 1 91.38 16 ASP B CA 1
ATOM 1416 C C . ASP B 1 16 ? 10.617 -10.156 -15.539 1 91.38 16 ASP B C 1
ATOM 1418 O O . ASP B 1 16 ? 10.227 -10.328 -16.703 1 91.38 16 ASP B O 1
ATOM 1422 N N . ALA B 1 17 ? 9.891 -10.406 -14.516 1 88.25 17 ALA B N 1
ATOM 1423 C CA . ALA B 1 17 ? 8.539 -10.938 -14.641 1 88.25 17 ALA B CA 1
ATOM 1424 C C . ALA B 1 17 ? 7.539 -9.82 -14.945 1 88.25 17 ALA B C 1
ATOM 1426 O O . ALA B 1 17 ? 6.355 -10.086 -15.172 1 88.25 17 ALA B O 1
ATOM 1427 N N . GLY B 1 18 ? 7.988 -8.57 -14.844 1 89.44 18 GLY B N 1
ATOM 1428 C CA . GLY B 1 18 ? 7.133 -7.469 -15.258 1 89.44 18 GLY B CA 1
ATOM 1429 C C . GLY B 1 18 ? 6.586 -6.668 -14.094 1 89.44 18 GLY B C 1
ATOM 1430 O O . GLY B 1 18 ? 5.812 -5.73 -14.289 1 89.44 18 GLY B O 1
ATOM 1431 N N . ILE B 1 19 ? 6.949 -7.008 -12.844 1 89.88 19 ILE B N 1
ATOM 1432 C CA . ILE B 1 19 ? 6.527 -6.23 -11.68 1 89.88 19 ILE B CA 1
ATOM 1433 C C . ILE B 1 19 ? 7.191 -4.852 -11.719 1 89.88 19 ILE B C 1
ATOM 1435 O O . ILE B 1 19 ? 8.391 -4.742 -11.984 1 89.88 19 ILE B O 1
ATOM 1439 N N . ARG B 1 20 ? 6.273 -3.857 -11.438 1 93.12 20 ARG B N 1
ATOM 1440 C CA . ARG B 1 20 ? 6.801 -2.502 -11.555 1 93.12 20 ARG B CA 1
ATOM 1441 C C . ARG B 1 20 ? 6.445 -1.67 -10.328 1 93.12 20 ARG B C 1
ATOM 1443 O O . ARG B 1 20 ? 6.871 -0.52 -10.203 1 93.12 20 ARG B O 1
ATOM 1450 N N . ASN B 1 21 ? 5.633 -2.182 -9.359 1 91.69 21 ASN B N 1
ATOM 1451 C CA . ASN B 1 21 ? 5.234 -1.471 -8.156 1 91.69 21 ASN B CA 1
ATOM 1452 C C . ASN B 1 21 ? 5.863 -2.086 -6.906 1 91.69 21 ASN B C 1
ATOM 1454 O O . ASN B 1 21 ? 5.59 -3.24 -6.574 1 91.69 21 ASN B O 1
ATOM 1458 N N . PHE B 1 22 ? 6.734 -1.288 -6.305 1 89.38 22 PHE B N 1
ATOM 1459 C CA . PHE B 1 22 ? 7.469 -1.815 -5.164 1 89.38 22 PHE B CA 1
ATOM 1460 C C . PHE B 1 22 ? 7.34 -0.889 -3.961 1 89.38 22 PHE B C 1
ATOM 1462 O O . PHE B 1 22 ? 7.551 0.32 -4.074 1 89.38 22 PHE B O 1
ATOM 1469 N N . ASP B 1 23 ? 6.945 -1.415 -2.838 1 85.94 23 ASP B N 1
ATOM 1470 C CA . ASP B 1 23 ? 7.117 -0.741 -1.555 1 85.94 23 ASP B CA 1
ATOM 1471 C C . ASP B 1 23 ? 8.531 -0.946 -1.011 1 85.94 23 ASP B C 1
ATOM 1473 O O . ASP B 1 23 ? 8.859 -2.027 -0.521 1 85.94 23 ASP B O 1
ATOM 1477 N N . CYS B 1 24 ? 9.359 0.075 -1.047 1 82.62 24 CYS B N 1
ATOM 1478 C CA . CYS B 1 24 ? 10.789 -0.046 -0.761 1 82.62 24 CYS B CA 1
ATOM 1479 C C . CYS B 1 24 ? 11.062 0.125 0.729 1 82.62 24 CYS B C 1
ATOM 1481 O O . CYS B 1 24 ? 12.164 -0.172 1.2 1 82.62 24 CYS B O 1
ATOM 1483 N N . GLY B 1 25 ? 10.195 0.823 1.482 1 67.75 25 GLY B N 1
ATOM 1484 C CA . GLY B 1 25 ? 10.406 1.09 2.896 1 67.75 25 GLY B CA 1
ATOM 1485 C C . GLY B 1 25 ? 10.484 -0.17 3.736 1 67.75 25 GLY B C 1
ATOM 1486 O O . GLY B 1 25 ? 10.984 -0.142 4.863 1 67.75 25 GLY B O 1
ATOM 1487 N N . GLN B 1 26 ? 9.984 -1.303 3.221 1 55.72 26 GLN B N 1
ATOM 1488 C CA . GLN B 1 26 ? 9.961 -2.479 4.086 1 55.72 26 GLN B CA 1
ATOM 1489 C C . GLN B 1 26 ? 10.281 -3.746 3.299 1 55.72 26 GLN B C 1
ATOM 1491 O O . GLN B 1 26 ? 10.719 -4.746 3.873 1 55.72 26 GLN B O 1
ATOM 1496 N N . ILE B 1 27 ? 9.953 -3.746 2.074 1 47.53 27 ILE B N 1
ATOM 1497 C CA . ILE B 1 27 ? 10.039 -5.027 1.38 1 47.53 27 ILE B CA 1
ATOM 1498 C C . ILE B 1 27 ? 11.398 -5.668 1.639 1 47.53 27 ILE B C 1
ATOM 1500 O O . ILE B 1 27 ? 11.477 -6.848 1.995 1 47.53 27 ILE B O 1
ATOM 1504 N N . PHE B 1 28 ? 12.578 -5.09 0.933 1 52.91 28 PHE B N 1
ATOM 1505 C CA . PHE B 1 28 ? 13.891 -5.719 0.967 1 52.91 28 PHE B CA 1
ATOM 1506 C C . PHE B 1 28 ? 14.742 -5.145 2.098 1 52.91 28 PHE B C 1
ATOM 1508 O O . PHE B 1 28 ? 14.578 -3.984 2.477 1 52.91 28 PHE B O 1
ATOM 1515 N N . LYS B 1 29 ? 15.016 -5.98 3.012 1 58.66 29 LYS B N 1
ATOM 1516 C CA . LYS B 1 29 ? 15.844 -5.609 4.156 1 58.66 29 LYS B CA 1
ATOM 1517 C C . LYS B 1 29 ? 16.734 -4.418 3.824 1 58.66 29 LYS B C 1
ATOM 1519 O O . LYS B 1 29 ? 17.016 -3.58 4.688 1 58.66 29 LYS B O 1
ATOM 1524 N N . SER B 1 30 ? 16.938 -4.309 2.566 1 71.88 30 SER B N 1
ATOM 1525 C CA . SER B 1 30 ? 17.938 -3.287 2.283 1 71.88 30 SER B CA 1
ATOM 1526 C C . SER B 1 30 ? 17.547 -2.447 1.074 1 71.88 30 SER B C 1
ATOM 1528 O O . SER B 1 30 ? 17.547 -2.938 -0.057 1 71.88 30 SER B O 1
ATOM 1530 N N . GLN B 1 31 ? 17.172 -1.142 1.207 1 83.56 31 GLN B N 1
ATOM 1531 C CA . GLN B 1 31 ? 16.938 -0.198 0.118 1 83.56 31 GLN B CA 1
ATOM 1532 C C . GLN B 1 31 ? 18.172 -0.077 -0.775 1 83.56 31 GLN B C 1
ATOM 1534 O O . GLN B 1 31 ? 18.047 0.128 -1.984 1 83.56 31 GLN B O 1
ATOM 1539 N N . LYS B 1 32 ? 19.328 -0.283 -0.172 1 87.5 32 LYS B N 1
ATOM 1540 C CA . LYS B 1 32 ? 20.562 -0.224 -0.948 1 87.5 32 LYS B CA 1
ATOM 1541 C C . LYS B 1 32 ? 20.609 -1.334 -1.994 1 87.5 32 LYS B C 1
ATOM 1543 O O . LYS B 1 32 ? 21.031 -1.105 -3.131 1 87.5 32 LYS B O 1
ATOM 1548 N N . THR B 1 33 ? 20.156 -2.451 -1.559 1 86.19 33 THR B N 1
ATOM 1549 C CA . THR B 1 33 ? 20.094 -3.574 -2.488 1 86.19 33 THR B CA 1
ATOM 1550 C C . THR B 1 33 ? 19.094 -3.293 -3.609 1 86.19 33 THR B C 1
ATOM 1552 O O . THR B 1 33 ? 19.391 -3.533 -4.781 1 86.19 33 THR B O 1
ATOM 1555 N N . ILE B 1 34 ? 18 -2.734 -3.285 1 86.69 34 ILE B N 1
ATOM 1556 C CA . ILE B 1 34 ? 16.969 -2.381 -4.266 1 86.69 34 ILE B CA 1
ATOM 1557 C C . ILE B 1 34 ? 17.547 -1.364 -5.254 1 86.69 34 ILE B C 1
ATOM 1559 O O . ILE B 1 34 ? 17.391 -1.52 -6.469 1 86.69 34 ILE B O 1
ATOM 1563 N N . GLY B 1 35 ? 18.188 -0.403 -4.652 1 92.81 35 GLY B N 1
ATOM 1564 C CA . GLY B 1 35 ? 18.781 0.63 -5.488 1 92.81 35 GLY B CA 1
ATOM 1565 C C . GLY B 1 35 ? 19.781 0.088 -6.484 1 92.81 35 GLY B C 1
ATOM 1566 O O . GLY B 1 35 ? 19.812 0.506 -7.645 1 92.81 35 GLY B O 1
ATOM 1567 N N . LYS B 1 36 ? 20.578 -0.846 -6.051 1 93.06 36 LYS B N 1
ATOM 1568 C CA . LYS B 1 36 ? 21.594 -1.454 -6.922 1 93.06 36 LYS B CA 1
ATOM 1569 C C . LYS B 1 36 ? 20.938 -2.211 -8.07 1 93.06 36 LYS B C 1
ATOM 1571 O O . LYS B 1 36 ? 21.359 -2.086 -9.227 1 93.06 36 LYS B O 1
ATOM 1576 N N . VAL B 1 37 ? 19.906 -2.92 -7.723 1 92.38 37 VAL B N 1
ATOM 1577 C CA . VAL B 1 37 ? 19.234 -3.719 -8.734 1 92.38 37 VAL B CA 1
ATOM 1578 C C . VAL B 1 37 ? 18.547 -2.799 -9.742 1 92.38 37 VAL B C 1
ATOM 1580 O O . VAL B 1 37 ? 18.672 -2.984 -10.961 1 92.38 37 VAL B O 1
ATOM 1583 N N . ILE B 1 38 ? 17.859 -1.799 -9.281 1 93.31 38 ILE B N 1
ATOM 1584 C CA . ILE B 1 38 ? 17.172 -0.842 -10.141 1 93.31 38 ILE B CA 1
ATOM 1585 C C . ILE B 1 38 ? 18.188 -0.138 -11.047 1 93.31 38 ILE B C 1
ATOM 1587 O O . ILE B 1 38 ? 17.969 -0.012 -12.25 1 93.31 38 ILE B O 1
ATOM 1591 N N . GLY B 1 39 ? 19.25 0.276 -10.391 1 95.12 39 GLY B N 1
ATOM 1592 C CA . GLY B 1 39 ? 20.312 0.926 -11.156 1 95.12 39 GLY B CA 1
ATOM 1593 C C . GLY B 1 39 ? 20.828 0.069 -12.297 1 95.12 39 GLY B C 1
ATOM 1594 O O . GLY B 1 39 ? 21.016 0.558 -13.414 1 95.12 39 GLY B O 1
ATOM 1595 N N . LYS B 1 40 ? 21.047 -1.171 -12.016 1 95.62 40 LYS B N 1
ATOM 1596 C CA . LYS B 1 40 ? 21.531 -2.113 -13.016 1 95.62 40 LYS B CA 1
ATOM 1597 C C . LYS B 1 40 ? 20.547 -2.229 -14.18 1 95.62 40 LYS B C 1
ATOM 1599 O O . LYS B 1 40 ? 20.953 -2.23 -15.344 1 95.62 40 LYS B O 1
ATOM 1604 N N . TYR B 1 41 ? 19.312 -2.297 -13.867 1 95.94 41 TYR B N 1
ATOM 1605 C CA . TYR B 1 41 ? 18.297 -2.471 -14.898 1 95.94 41 TYR B CA 1
ATOM 1606 C C . TYR B 1 41 ? 18.141 -1.203 -15.734 1 95.94 41 TYR B C 1
ATOM 1608 O O . TYR B 1 41 ? 17.922 -1.271 -16.938 1 95.94 41 TYR B O 1
ATOM 1616 N N . ILE B 1 42 ? 18.25 -0.085 -15.141 1 95.69 42 ILE B N 1
ATOM 1617 C CA . ILE B 1 42 ? 18.141 1.182 -15.852 1 95.69 42 ILE B CA 1
ATOM 1618 C C . ILE B 1 42 ? 19.359 1.364 -16.75 1 95.69 42 ILE B C 1
ATOM 1620 O O . ILE B 1 42 ? 19.234 1.72 -17.922 1 95.69 42 ILE B O 1
ATOM 1624 N N . GLN B 1 43 ? 20.5 1.081 -16.25 1 95.75 43 GLN B N 1
ATOM 1625 C CA . GLN B 1 43 ? 21.75 1.229 -17 1 95.75 43 GLN B CA 1
ATOM 1626 C C . GLN B 1 43 ? 21.781 0.288 -18.203 1 95.75 43 GLN B C 1
ATOM 1628 O O . GLN B 1 43 ? 22.312 0.636 -19.266 1 95.75 43 GLN B O 1
ATOM 1633 N N . SER B 1 44 ? 21.172 -0.844 -18.062 1 95.94 44 SER B N 1
ATOM 1634 C CA . SER B 1 44 ? 21.172 -1.835 -19.125 1 95.94 44 SER B CA 1
ATOM 1635 C C . SER B 1 44 ? 20.141 -1.486 -20.203 1 95.94 44 SER B C 1
ATOM 1637 O O . SER B 1 44 ? 20.125 -2.088 -21.266 1 95.94 44 SER B O 1
ATOM 1639 N N . GLY B 1 45 ? 19.266 -0.525 -19.859 1 95 45 GLY B N 1
ATOM 1640 C CA . GLY B 1 45 ? 18.234 -0.125 -20.812 1 95 45 GLY B CA 1
ATOM 1641 C C . GLY B 1 45 ? 16.984 -0.98 -20.734 1 95 45 GLY B C 1
ATOM 1642 O O . GLY B 1 45 ? 16.047 -0.769 -21.5 1 95 45 GLY B O 1
ATOM 1643 N N . LYS B 1 46 ? 16.984 -1.96 -19.828 1 94.69 46 LYS B N 1
ATOM 1644 C CA . LYS B 1 46 ? 15.836 -2.859 -19.688 1 94.69 46 LYS B CA 1
ATOM 1645 C C . LYS B 1 46 ? 14.617 -2.119 -19.156 1 94.69 46 LYS B C 1
ATOM 1647 O O . LYS B 1 46 ? 13.477 -2.531 -19.406 1 94.69 46 LYS B O 1
ATOM 1652 N N . LEU B 1 47 ? 14.883 -1.064 -18.391 1 93.69 47 LEU B N 1
ATOM 1653 C CA . LEU B 1 47 ? 13.781 -0.248 -17.891 1 93.69 47 LEU B CA 1
ATOM 1654 C C . LEU B 1 47 ? 14.227 1.198 -17.688 1 93.69 47 LEU B C 1
ATOM 1656 O O . LEU B 1 47 ? 15.422 1.483 -17.641 1 93.69 47 LEU B O 1
ATOM 1660 N N . GLN B 1 48 ? 13.242 2.049 -17.719 1 96.94 48 GLN B N 1
ATOM 1661 C CA . GLN B 1 48 ? 13.43 3.447 -17.344 1 96.94 48 GLN B CA 1
ATOM 1662 C C . GLN B 1 48 ? 12.867 3.73 -15.961 1 96.94 48 GLN B C 1
ATOM 1664 O O . GLN B 1 48 ? 11.984 3.012 -15.484 1 96.94 48 GLN B O 1
ATOM 1669 N N . ARG B 1 49 ? 13.32 4.738 -15.328 1 96.69 49 ARG B N 1
ATOM 1670 C CA . ARG B 1 49 ? 12.852 5.105 -14 1 96.69 49 ARG B CA 1
ATOM 1671 C C . ARG B 1 49 ? 11.336 5.305 -13.992 1 96.69 49 ARG B C 1
ATOM 1673 O O . ARG B 1 49 ? 10.656 4.887 -13.055 1 96.69 49 ARG B O 1
ATOM 1680 N N . LYS B 1 50 ? 10.883 5.902 -15.055 1 96.62 50 LYS B N 1
ATOM 1681 C CA . LYS B 1 50 ? 9.461 6.25 -15.133 1 96.62 50 LYS B CA 1
ATOM 1682 C C . LYS B 1 50 ? 8.594 5 -15.25 1 96.62 50 LYS B C 1
ATOM 1684 O O . LYS B 1 50 ? 7.375 5.07 -15.086 1 96.62 50 LYS B O 1
ATOM 1689 N N . ASP B 1 51 ? 9.195 3.861 -15.547 1 95.62 51 ASP B N 1
ATOM 1690 C CA . ASP B 1 51 ? 8.453 2.609 -15.672 1 95.62 51 AS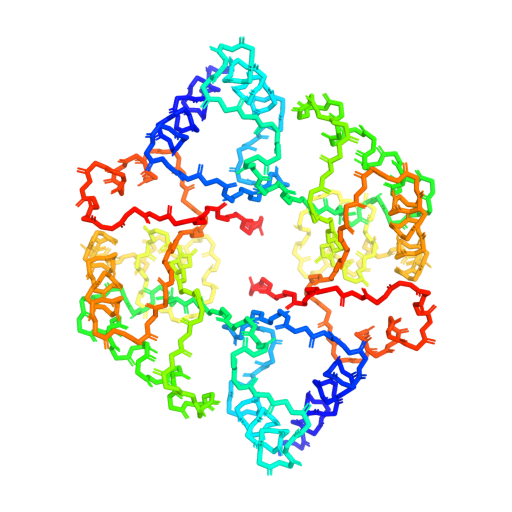P B CA 1
ATOM 1691 C C . ASP B 1 51 ? 8.133 2.021 -14.297 1 95.62 51 ASP B C 1
ATOM 1693 O O . ASP B 1 51 ? 7.309 1.112 -14.188 1 95.62 51 ASP B O 1
ATOM 1697 N N . LEU B 1 52 ? 8.742 2.516 -13.234 1 95.12 52 LEU B N 1
ATOM 1698 C CA . LEU B 1 52 ? 8.625 1.957 -11.898 1 95.12 52 LEU B CA 1
ATOM 1699 C C . LEU B 1 52 ? 7.766 2.854 -11.008 1 95.12 52 LEU B C 1
ATOM 1701 O O . LEU B 1 52 ? 7.758 4.074 -11.18 1 95.12 52 LEU B O 1
ATOM 1705 N N . PHE B 1 53 ? 7.031 2.246 -10.203 1 94.69 53 PHE B N 1
ATOM 1706 C CA . PHE B 1 53 ? 6.367 2.918 -9.094 1 94.69 53 PHE B CA 1
ATOM 1707 C C . PHE B 1 53 ? 7.008 2.533 -7.762 1 94.69 53 PHE B C 1
ATOM 1709 O O . PHE B 1 53 ? 6.805 1.423 -7.266 1 94.69 53 PHE B O 1
ATOM 1716 N N . LEU B 1 54 ? 7.773 3.428 -7.195 1 94.31 54 LEU B N 1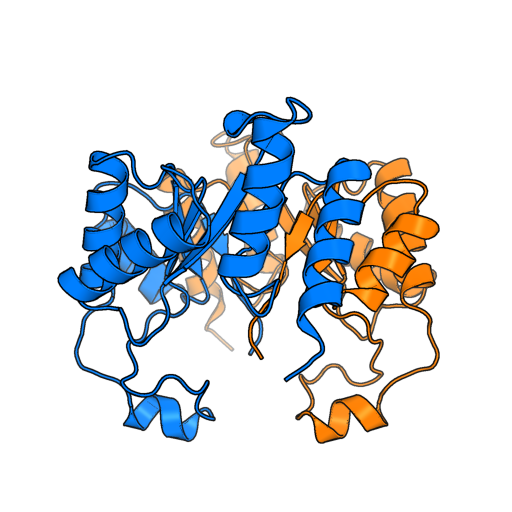
ATOM 1717 C CA . LEU B 1 54 ? 8.508 3.18 -5.961 1 94.31 54 LEU B CA 1
ATOM 1718 C C . LEU B 1 54 ? 7.895 3.951 -4.801 1 94.31 54 LEU B C 1
ATOM 1720 O O . LEU B 1 54 ? 7.738 5.172 -4.871 1 94.31 54 LEU B O 1
ATOM 1724 N N . 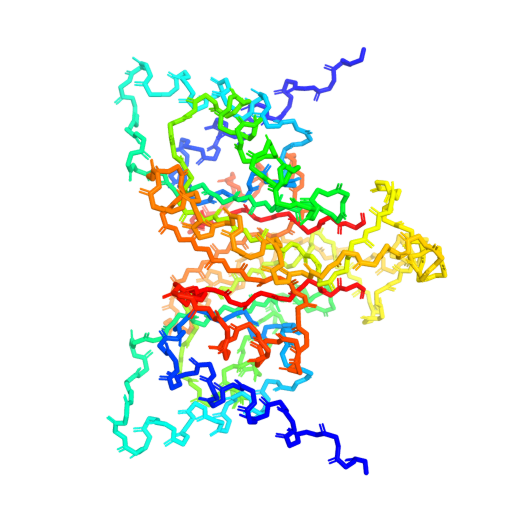SER B 1 55 ? 7.5 3.207 -3.826 1 92.88 55 SER B N 1
ATOM 1725 C CA . SER B 1 55 ? 6.953 3.83 -2.625 1 92.88 55 SER B CA 1
ATOM 1726 C C . SER B 1 55 ? 7.785 3.486 -1.395 1 92.88 55 SER B C 1
ATOM 1728 O O . SER B 1 55 ? 8.461 2.453 -1.364 1 92.88 55 SER B O 1
ATOM 1730 N N . SER B 1 56 ? 7.789 4.359 -0.434 1 91.81 56 SER B N 1
ATOM 1731 C CA . SER B 1 56 ? 8.422 4.125 0.862 1 91.81 56 SER B CA 1
ATOM 1732 C C . SER B 1 56 ? 7.688 4.867 1.975 1 91.81 56 SER B C 1
ATOM 1734 O O . SER B 1 56 ? 6.59 5.391 1.763 1 91.81 56 SER B O 1
ATOM 1736 N N . LYS B 1 57 ? 8.227 4.723 3.234 1 90 57 LYS B N 1
ATOM 1737 C CA . LYS B 1 57 ? 7.559 5.297 4.398 1 90 57 LYS B CA 1
ATOM 1738 C C . LYS B 1 57 ? 8.555 6 5.312 1 90 57 LYS B C 1
ATOM 1740 O O . LYS B 1 57 ? 9.695 5.555 5.453 1 90 57 LYS B O 1
ATOM 1745 N N . VAL B 1 58 ? 8.055 7.082 5.828 1 89.75 58 VAL B N 1
ATOM 1746 C CA . VAL B 1 58 ? 8.797 7.723 6.91 1 89.75 58 VAL B CA 1
ATOM 1747 C C . VAL B 1 58 ? 8.484 7.035 8.234 1 89.75 58 VAL B C 1
ATOM 1749 O O . VAL B 1 58 ? 7.324 6.992 8.656 1 89.75 58 VAL B O 1
ATOM 1752 N N . TRP B 1 59 ? 9.555 6.594 8.852 1 83.5 59 TRP B N 1
ATOM 1753 C CA . TRP B 1 59 ? 9.391 5.879 10.109 1 83.5 59 TRP B CA 1
ATOM 1754 C C . TRP B 1 59 ? 9.164 6.852 11.266 1 83.5 59 TRP B C 1
ATOM 1756 O O . TRP B 1 59 ? 9.445 8.047 11.141 1 83.5 59 TRP B O 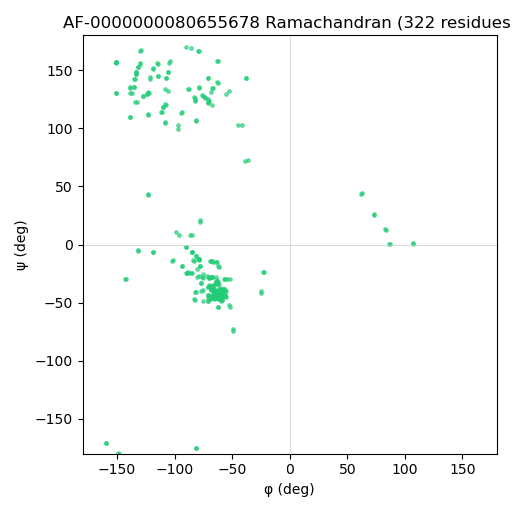1
ATOM 1766 N N . ASN B 1 60 ? 8.742 6.285 12.352 1 79.62 60 ASN B N 1
ATOM 1767 C CA . ASN B 1 60 ? 8.273 7.059 13.5 1 79.62 60 ASN B CA 1
ATOM 1768 C C . ASN B 1 60 ? 9.406 7.848 14.141 1 79.62 60 ASN B C 1
ATOM 1770 O O . ASN B 1 60 ? 9.164 8.82 14.867 1 79.62 60 ASN B O 1
ATOM 1774 N N . THR B 1 61 ? 10.625 7.559 13.844 1 78.69 61 THR B N 1
ATOM 1775 C CA . THR B 1 61 ? 11.773 8.25 14.422 1 78.69 61 THR B CA 1
ATOM 1776 C C . THR B 1 61 ? 12.164 9.453 13.57 1 78.69 61 THR B C 1
ATOM 1778 O O . THR B 1 61 ? 13.062 10.211 13.938 1 78.69 61 THR B O 1
ATOM 1781 N N . HIS B 1 62 ? 11.492 9.641 12.508 1 86.38 62 HIS B N 1
ATOM 1782 C CA . HIS B 1 62 ? 11.883 10.695 11.57 1 86.38 62 HIS B CA 1
ATOM 1783 C C . HIS B 1 62 ? 10.734 11.672 11.336 1 86.38 62 HIS B C 1
ATOM 1785 O O . HIS B 1 62 ? 10.547 12.148 10.219 1 86.38 62 HIS B O 1
ATOM 1791 N N . HIS B 1 63 ? 10.094 12.016 12.359 1 89.12 63 HIS B N 1
ATOM 1792 C CA . HIS B 1 63 ? 8.852 12.766 12.188 1 89.12 63 HIS B CA 1
ATOM 1793 C C . HIS B 1 63 ? 9.117 14.266 12.156 1 89.12 63 HIS B C 1
ATOM 1795 O O . HIS B 1 63 ? 8.297 15.031 11.648 1 89.12 63 HIS B O 1
ATOM 1801 N N . SER B 1 64 ? 10.242 14.766 12.758 1 90.69 64 SER B N 1
ATOM 1802 C CA . SER B 1 64 ? 10.477 16.203 12.672 1 90.69 64 SER B CA 1
ATOM 1803 C C . SER B 1 64 ? 10.68 16.641 11.227 1 90.69 64 SER B C 1
ATOM 1805 O O . SER B 1 64 ? 11.039 15.836 10.367 1 90.69 64 SER B O 1
ATOM 1807 N N . PHE B 1 65 ? 10.445 17.906 11.016 1 95.12 65 PHE B N 1
ATOM 1808 C CA . PHE B 1 65 ? 10.555 18.453 9.664 1 95.12 65 PHE B CA 1
ATOM 1809 C C . PHE B 1 65 ? 11.898 18.094 9.047 1 95.12 65 PHE B C 1
ATOM 1811 O O . PHE B 1 65 ? 11.961 17.469 7.984 1 95.12 65 PHE B O 1
ATOM 1818 N N . ASP B 1 66 ? 12.969 18.391 9.719 1 94.94 66 ASP B N 1
ATOM 1819 C CA . ASP B 1 66 ? 14.312 18.188 9.195 1 94.94 66 ASP B CA 1
ATOM 1820 C C . ASP B 1 66 ? 14.625 16.688 9.078 1 94.94 66 ASP B C 1
ATOM 1822 O O . ASP B 1 66 ? 15.227 16.25 8.094 1 94.94 66 ASP B O 1
ATOM 1826 N N . LYS B 1 67 ? 14.195 15.93 10.039 1 92.75 67 LYS B N 1
ATOM 1827 C CA . LYS B 1 67 ? 14.477 14.5 10.016 1 92.75 67 LYS B CA 1
ATOM 1828 C C . LYS B 1 67 ? 13.703 13.805 8.898 1 92.75 67 LYS B C 1
ATOM 1830 O O . LYS B 1 67 ? 14.188 12.836 8.312 1 92.75 67 LYS B O 1
ATOM 1835 N N . CYS B 1 68 ? 12.523 14.312 8.703 1 94.62 68 CYS B N 1
ATOM 1836 C CA . CYS B 1 68 ? 11.727 13.75 7.613 1 94.62 68 CYS B CA 1
ATOM 1837 C C . CYS B 1 68 ? 12.367 14.047 6.262 1 94.62 68 CYS B C 1
ATOM 1839 O O . CYS B 1 68 ? 12.469 13.164 5.41 1 94.62 68 CYS B O 1
ATOM 1841 N N . ILE B 1 69 ? 12.805 15.273 6.098 1 96.94 69 ILE B N 1
ATOM 1842 C CA . ILE B 1 69 ? 13.492 15.633 4.863 1 96.94 69 ILE B CA 1
ATOM 1843 C C . ILE B 1 69 ? 14.727 14.75 4.684 1 96.94 69 ILE B C 1
ATOM 1845 O O . ILE B 1 69 ? 14.969 14.227 3.596 1 96.94 69 ILE B O 1
ATOM 1849 N N . GLU B 1 70 ? 15.438 14.609 5.75 1 95.44 70 GLU B N 1
ATOM 1850 C CA . GLU B 1 70 ? 16.625 13.758 5.723 1 95.44 70 GLU B CA 1
ATOM 1851 C C . GLU B 1 70 ? 16.266 12.32 5.355 1 95.44 70 GLU B C 1
ATOM 1853 O O . GLU B 1 70 ? 16.984 11.688 4.574 1 95.44 70 GLU B O 1
ATOM 1858 N N . ALA B 1 71 ? 15.18 11.836 5.93 1 92.56 71 ALA B N 1
ATOM 1859 C CA . ALA B 1 71 ? 14.742 10.469 5.648 1 92.56 71 ALA B CA 1
ATOM 1860 C C . ALA B 1 71 ? 14.453 10.281 4.164 1 92.56 71 ALA B C 1
ATOM 1862 O O . ALA B 1 71 ? 14.812 9.258 3.578 1 92.56 71 ALA B O 1
ATOM 1863 N N . V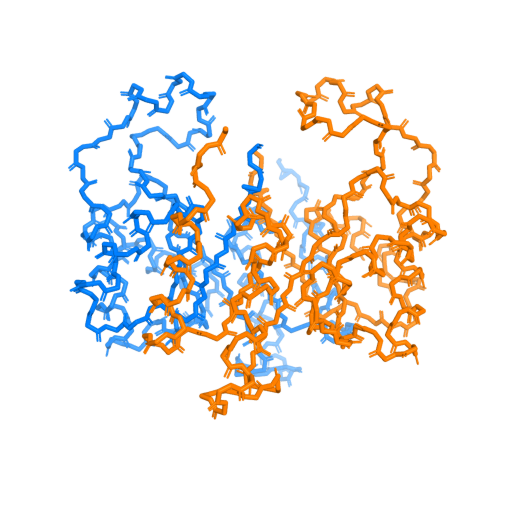AL B 1 72 ? 13.805 11.242 3.564 1 96.19 72 VAL B N 1
ATOM 1864 C CA . VAL B 1 72 ? 13.5 11.18 2.139 1 96.19 72 VAL B CA 1
ATOM 1865 C C . VAL B 1 72 ? 14.797 11.188 1.333 1 96.19 72 VAL B C 1
ATOM 1867 O O . VAL B 1 72 ? 14.969 10.398 0.404 1 96.19 72 VAL B O 1
ATOM 1870 N N . GLU B 1 73 ? 15.727 12.039 1.725 1 96.75 73 GLU B N 1
ATOM 1871 C CA . GLU B 1 73 ? 17 12.125 1.024 1 96.75 73 GLU B CA 1
ATOM 1872 C C . GLU B 1 73 ? 17.766 10.812 1.117 1 96.75 73 GLU B C 1
ATOM 1874 O O . GLU B 1 73 ? 18.344 10.344 0.128 1 96.75 73 GLU B O 1
ATOM 1879 N N . ILE B 1 74 ? 17.781 10.25 2.258 1 93.25 74 ILE B N 1
ATOM 1880 C CA . ILE B 1 74 ? 18.469 8.977 2.471 1 93.25 74 ILE B CA 1
ATOM 1881 C C . ILE B 1 74 ? 17.828 7.895 1.597 1 93.25 74 ILE B C 1
ATOM 1883 O O . ILE B 1 74 ? 18.531 7.105 0.962 1 93.25 74 ILE B O 1
ATOM 1887 N N . CYS B 1 75 ? 16.516 7.895 1.545 1 93.56 75 CYS B N 1
ATOM 1888 C CA . CYS B 1 75 ? 15.789 6.934 0.716 1 93.56 75 CYS B CA 1
ATOM 1889 C C . CYS B 1 75 ? 16.188 7.07 -0.749 1 93.56 75 CYS B C 1
ATOM 1891 O O . CYS B 1 75 ? 16.5 6.078 -1.409 1 93.56 75 CYS B O 1
ATOM 1893 N N . LEU B 1 76 ? 16.203 8.289 -1.25 1 96.38 76 LEU B N 1
ATOM 1894 C CA . LEU B 1 76 ? 16.578 8.555 -2.639 1 96.38 76 LEU B CA 1
ATOM 1895 C C . LEU B 1 76 ? 18 8.109 -2.922 1 96.38 76 LEU B C 1
ATOM 1897 O O . LEU B 1 76 ? 18.281 7.508 -3.963 1 96.38 76 LEU B O 1
ATOM 1901 N N . GLN B 1 77 ? 18.891 8.398 -1.954 1 95.19 77 GLN B N 1
ATOM 1902 C CA . GLN B 1 77 ? 20.281 8.031 -2.113 1 95.19 77 GLN B CA 1
ATOM 1903 C C . GLN B 1 77 ? 20.453 6.516 -2.137 1 95.19 77 GLN B C 1
ATOM 1905 O O . GLN B 1 77 ? 21.156 5.977 -3 1 95.19 77 GLN B O 1
ATOM 1910 N N . GLU B 1 78 ? 19.812 5.844 -1.23 1 93.19 78 GLU B N 1
ATOM 1911 C CA . GLU B 1 78 ? 19.938 4.395 -1.13 1 93.19 78 GLU B CA 1
ATOM 1912 C C . GLU B 1 78 ? 19.328 3.699 -2.344 1 93.19 78 GLU B C 1
ATOM 1914 O O . GLU B 1 78 ? 19.875 2.707 -2.836 1 93.19 78 GLU B O 1
ATOM 1919 N N . LEU B 1 79 ? 18.281 4.211 -2.84 1 93.75 79 LEU B N 1
ATOM 1920 C CA . LEU B 1 79 ? 17.594 3.613 -3.98 1 93.75 79 LEU B CA 1
ATOM 1921 C C . LEU B 1 79 ? 18.234 4.047 -5.293 1 93.75 79 LEU B C 1
ATOM 1923 O O . LEU B 1 79 ? 17.938 3.484 -6.352 1 93.75 79 LEU B O 1
ATOM 1927 N N . ARG B 1 80 ? 19.094 5.086 -5.215 1 94.75 80 ARG B N 1
ATOM 1928 C CA . ARG B 1 80 ? 19.797 5.625 -6.379 1 94.75 80 ARG B CA 1
ATOM 1929 C C . ARG B 1 80 ? 18.812 6.172 -7.406 1 94.75 80 ARG B C 1
ATOM 1931 O O . ARG B 1 80 ? 18.922 5.887 -8.602 1 94.75 80 ARG B O 1
ATOM 1938 N N . VAL B 1 81 ? 17.844 6.879 -6.945 1 96.69 81 VAL B N 1
ATOM 1939 C CA . VAL B 1 81 ? 16.875 7.547 -7.797 1 96.69 81 VAL B CA 1
ATOM 1940 C C . VAL B 1 81 ? 16.75 9.016 -7.387 1 96.69 81 VAL B C 1
ATOM 1942 O O . VAL B 1 81 ? 17.188 9.406 -6.305 1 96.69 81 VAL B O 1
ATOM 1945 N N . THR B 1 82 ? 16.094 9.781 -8.258 1 97.31 82 THR B N 1
ATOM 1946 C CA . THR B 1 82 ? 16 11.211 -7.996 1 97.31 82 THR B CA 1
ATOM 1947 C C . THR B 1 82 ? 14.625 11.57 -7.438 1 97.31 82 THR B C 1
ATOM 1949 O O . THR B 1 82 ? 14.422 12.68 -6.938 1 97.31 82 THR B O 1
ATOM 1952 N N . TYR B 1 83 ? 13.664 10.641 -7.543 1 98.25 83 TYR B N 1
ATOM 1953 C CA . TYR B 1 83 ? 12.344 10.859 -6.969 1 98.25 83 TYR B CA 1
ATOM 1954 C C . TYR B 1 83 ? 11.688 9.547 -6.566 1 98.25 83 TYR B C 1
ATOM 1956 O O . TYR B 1 83 ? 12.078 8.477 -7.055 1 98.25 83 TYR B O 1
ATOM 1964 N N . LEU B 1 84 ? 10.773 9.617 -5.664 1 97.31 84 LEU B N 1
ATOM 1965 C CA . LEU B 1 84 ? 9.852 8.539 -5.32 1 97.31 84 LEU B CA 1
ATOM 1966 C C . LEU B 1 84 ? 8.461 8.82 -5.867 1 97.31 84 LEU B C 1
ATOM 1968 O O . LEU B 1 84 ? 8.062 9.984 -5.996 1 97.31 84 LEU B O 1
ATOM 1972 N N . ASP B 1 85 ? 7.777 7.766 -6.195 1 96.88 85 ASP B N 1
ATOM 1973 C CA . ASP B 1 85 ? 6.406 7.934 -6.672 1 96.88 85 ASP B CA 1
ATOM 1974 C C . ASP B 1 85 ? 5.453 8.203 -5.512 1 96.88 85 ASP B C 1
ATOM 1976 O O . ASP B 1 85 ? 4.469 8.93 -5.664 1 96.88 85 ASP B O 1
ATOM 1980 N N . LEU B 1 86 ? 5.73 7.621 -4.367 1 95.69 86 LEU B N 1
ATOM 1981 C CA . LEU B 1 86 ? 4.855 7.758 -3.211 1 95.69 86 LEU B CA 1
ATOM 1982 C C . LEU B 1 86 ? 5.645 7.652 -1.912 1 95.69 86 LEU B C 1
ATOM 1984 O O . LEU B 1 86 ? 6.477 6.754 -1.757 1 95.69 86 LEU B O 1
ATOM 1988 N N . MET B 1 87 ? 5.469 8.586 -0.995 1 96 87 MET B N 1
ATOM 1989 C CA . MET B 1 87 ? 5.996 8.531 0.365 1 96 87 MET B CA 1
ATOM 1990 C C . MET B 1 87 ? 4.875 8.672 1.39 1 96 87 MET B C 1
ATOM 1992 O O . MET B 1 87 ? 4.055 9.586 1.298 1 96 87 MET B O 1
ATOM 1996 N N . LEU B 1 88 ? 4.863 7.75 2.328 1 93.5 88 LEU B N 1
ATOM 1997 C CA . LEU B 1 88 ? 3.814 7.75 3.342 1 93.5 88 LEU B CA 1
ATOM 1998 C C . LEU B 1 88 ? 4.398 8.031 4.723 1 93.5 88 LEU B C 1
ATOM 2000 O O . LEU B 1 88 ? 5.523 7.629 5.023 1 93.5 88 LEU B O 1
ATOM 2004 N N . ILE B 1 89 ? 3.613 8.758 5.555 1 92.62 89 ILE B N 1
ATOM 2005 C CA . ILE B 1 89 ? 3.865 8.656 6.984 1 92.62 89 ILE B CA 1
ATOM 2006 C C . ILE B 1 89 ? 3.42 7.285 7.488 1 92.62 89 ILE B C 1
ATOM 2008 O O . ILE B 1 89 ? 2.256 6.91 7.336 1 92.62 89 ILE B O 1
ATOM 2012 N N . HIS B 1 90 ? 4.293 6.594 8.039 1 87.56 90 HIS B N 1
ATOM 2013 C CA . HIS B 1 90 ? 3.98 5.215 8.398 1 87.56 90 HIS B CA 1
ATOM 2014 C C . HIS B 1 90 ? 2.996 5.152 9.562 1 87.56 90 HIS B C 1
ATOM 2016 O O . HIS B 1 90 ? 2.035 4.383 9.531 1 87.56 90 HIS B O 1
ATOM 2022 N N . TYR B 1 91 ? 3.234 5.91 10.656 1 85.62 91 TYR B N 1
ATOM 2023 C CA . TYR B 1 91 ? 2.354 6 11.812 1 85.62 91 TYR B CA 1
ATOM 2024 C C .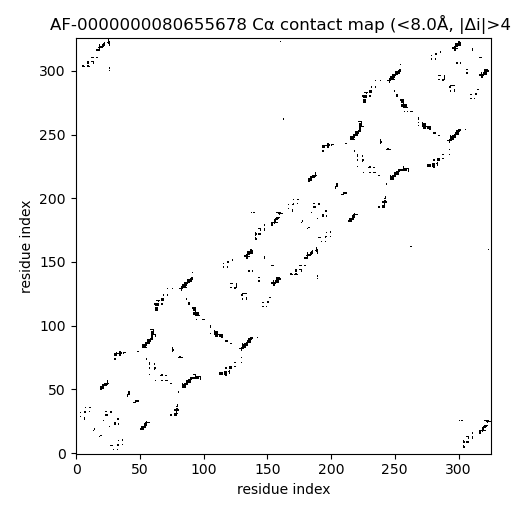 TYR B 1 91 ? 2.146 7.453 12.234 1 85.62 91 TYR B C 1
ATOM 2026 O O . TYR B 1 91 ? 3.033 8.289 12.047 1 85.62 91 TYR B O 1
ATOM 2034 N N . PRO B 1 92 ? 0.995 7.719 12.758 1 88.25 92 PRO B N 1
ATOM 2035 C CA . PRO B 1 92 ? 0.713 9.094 13.18 1 88.25 92 PRO B CA 1
ATOM 2036 C C . PRO B 1 92 ? 1.368 9.445 14.516 1 88.25 92 PRO B C 1
ATOM 2038 O O . PRO B 1 92 ? 0.782 10.164 15.32 1 88.25 92 PRO B O 1
ATOM 2041 N N . MET B 1 93 ? 2.348 8.68 14.852 1 80.81 93 MET B N 1
ATOM 2042 C CA . MET B 1 93 ? 3.012 8.945 16.125 1 80.81 93 MET B CA 1
ATOM 2043 C C . MET B 1 93 ? 4.527 8.836 15.977 1 80.81 93 MET B C 1
ATOM 2045 O O . MET B 1 93 ? 5.031 7.84 15.453 1 80.81 93 MET B O 1
ATOM 2049 N N . ALA B 1 94 ? 5.102 9.859 16.469 1 72.5 94 ALA B N 1
ATOM 2050 C CA . ALA B 1 94 ? 6.562 9.859 16.484 1 72.5 94 ALA B CA 1
ATOM 2051 C C . ALA B 1 94 ? 7.105 9.086 17.688 1 72.5 94 ALA B C 1
ATOM 2053 O O . ALA B 1 94 ? 6.547 9.164 18.781 1 72.5 94 ALA B O 1
ATOM 2054 N N . THR B 1 95 ? 7.934 8.172 17.453 1 67.62 95 THR B N 1
ATOM 2055 C CA . THR B 1 95 ? 8.562 7.477 18.562 1 67.62 95 THR B CA 1
ATOM 2056 C C . THR B 1 95 ? 10.086 7.617 18.5 1 67.62 95 THR B C 1
ATOM 2058 O O . THR B 1 95 ? 10.633 7.938 17.438 1 67.62 95 THR B O 1
ATOM 2061 N N . GLN B 1 96 ? 10.688 7.75 19.641 1 56.25 96 GLN B N 1
ATOM 2062 C CA . GLN B 1 96 ? 12.141 7.898 19.734 1 56.25 96 GLN B CA 1
ATOM 2063 C C . GLN B 1 96 ? 12.852 6.594 19.375 1 56.25 96 GLN B C 1
ATOM 2065 O O . GLN B 1 96 ? 14.047 6.59 19.094 1 56.25 96 GLN B O 1
ATOM 2070 N N . ILE B 1 97 ? 12.18 5.512 19.625 1 50.41 97 ILE B N 1
ATOM 2071 C CA . ILE B 1 97 ? 12.914 4.262 19.469 1 50.41 97 ILE B CA 1
ATOM 2072 C C . ILE B 1 97 ? 12.461 3.557 18.188 1 50.41 97 ILE B C 1
ATOM 2074 O O . ILE B 1 97 ? 11.273 3.57 17.859 1 50.41 97 ILE B O 1
ATOM 2078 N N . CYS B 1 98 ? 13.453 3.17 17.484 1 48.53 98 CYS B N 1
ATOM 2079 C CA . CYS B 1 98 ? 13.305 2.596 16.156 1 48.53 98 CYS B CA 1
ATOM 2080 C C . CYS B 1 98 ? 12.516 1.294 16.203 1 48.53 98 CYS B C 1
ATOM 2082 O O . CYS B 1 98 ? 12.031 0.818 15.172 1 48.53 98 CYS B O 1
ATOM 2084 N N . GLU B 1 99 ? 12.734 0.497 17.391 1 44.94 99 GLU B N 1
ATOM 2085 C CA . GLU B 1 99 ? 12.227 -0.87 17.312 1 44.94 99 GLU B CA 1
ATOM 2086 C C . GLU B 1 99 ? 10.695 -0.889 17.281 1 44.94 99 GLU B C 1
ATOM 2088 O O . GLU B 1 99 ? 10.047 0.019 17.812 1 44.94 99 GLU B O 1
ATOM 2093 N N . LEU B 1 100 ? 10.094 -1.509 16.5 1 43.69 100 LEU B N 1
ATOM 2094 C CA . LEU B 1 100 ? 8.648 -1.698 16.594 1 43.69 100 LEU B CA 1
ATOM 2095 C C . LEU B 1 100 ? 8.219 -1.896 18.047 1 43.69 100 LEU B C 1
ATOM 2097 O O . LEU B 1 100 ? 8.539 -2.92 18.656 1 43.69 100 LEU B O 1
ATOM 2101 N N . PRO B 1 101 ? 8.203 -0.953 18.922 1 38.41 101 PRO B N 1
ATOM 2102 C CA . PRO B 1 101 ? 7.871 -1.255 20.312 1 38.41 101 PRO B CA 1
ATOM 2103 C C . PRO B 1 101 ? 6.527 -1.964 20.469 1 38.41 101 PRO B C 1
ATOM 2105 O O . PRO B 1 101 ? 5.672 -1.865 19.578 1 38.41 101 PRO B O 1
ATOM 2108 N N . ASN B 1 102 ? 6.562 -3.043 21.203 1 40.62 102 ASN B N 1
ATOM 2109 C CA . ASN B 1 102 ? 5.266 -3.469 21.719 1 40.62 102 ASN B CA 1
ATOM 2110 C C . ASN B 1 102 ? 4.41 -2.275 22.125 1 40.62 102 ASN B C 1
ATOM 2112 O O . ASN B 1 102 ? 4.918 -1.165 22.297 1 40.62 102 ASN B O 1
ATOM 2116 N N . PHE B 1 103 ? 3.121 -2.338 21.906 1 42.38 103 PHE B N 1
ATOM 2117 C CA . PHE B 1 103 ? 2.131 -1.327 22.266 1 42.38 103 PHE B CA 1
ATOM 2118 C C . PHE B 1 103 ? 2.613 -0.484 23.438 1 42.38 103 PHE B C 1
ATOM 2120 O O . PHE B 1 103 ? 2.453 0.739 23.438 1 42.38 103 PHE B O 1
ATOM 2127 N N . MET B 1 104 ? 3.17 -1.165 24.25 1 41.91 104 MET B N 1
ATOM 2128 C CA . MET B 1 104 ? 3.516 -0.521 25.516 1 41.91 104 MET B CA 1
ATOM 2129 C C . MET B 1 104 ? 4.652 0.479 25.328 1 41.91 104 MET B C 1
ATOM 2131 O O . MET B 1 104 ? 4.621 1.575 25.891 1 41.91 104 MET B O 1
ATOM 2135 N N . GLN B 1 105 ? 5.59 0.036 24.641 1 44.28 105 GLN B N 1
ATOM 2136 C CA . GLN B 1 105 ? 6.777 0.876 24.531 1 44.28 105 GLN B CA 1
ATOM 2137 C C . GLN B 1 105 ? 6.547 2.051 23.594 1 44.28 105 GLN B C 1
ATOM 2139 O O . GLN B 1 105 ? 7.176 3.1 23.734 1 44.28 105 GLN B O 1
ATOM 2144 N N . THR B 1 106 ? 5.754 1.92 22.688 1 50.16 106 THR B N 1
ATOM 2145 C CA . THR B 1 106 ? 5.395 2.992 21.766 1 50.16 106 THR B CA 1
ATOM 2146 C C . THR B 1 106 ? 4.824 4.188 22.516 1 50.16 106 THR B C 1
ATOM 2148 O O . THR B 1 106 ? 5.141 5.336 22.203 1 50.16 106 THR B O 1
ATOM 2151 N N . TYR B 1 107 ? 3.914 3.908 23.406 1 48.25 107 TYR B N 1
ATOM 2152 C CA . TYR B 1 107 ? 3.344 4.984 24.203 1 48.25 107 TYR B CA 1
ATOM 2153 C C . TYR B 1 107 ? 4.434 5.758 24.938 1 48.25 107 TYR B C 1
ATOM 2155 O O . TYR B 1 107 ? 4.383 6.988 25.016 1 48.25 107 TYR B O 1
ATOM 2163 N N . GLU B 1 108 ? 5.336 4.969 25.453 1 49.34 108 GLU B N 1
ATOM 2164 C CA . GLU B 1 108 ? 6.344 5.641 26.266 1 49.34 108 GLU B CA 1
ATOM 2165 C C . GLU B 1 108 ? 7.301 6.453 25.391 1 49.34 108 GLU B C 1
ATOM 2167 O O . GLU B 1 108 ? 7.855 7.457 25.844 1 49.34 108 GLU B O 1
ATOM 2172 N N . ALA B 1 109 ? 7.441 6.012 24.188 1 52.94 109 ALA B N 1
ATOM 2173 C CA . ALA B 1 109 ? 8.445 6.68 23.375 1 52.94 109 ALA B CA 1
ATOM 2174 C C . ALA B 1 109 ? 7.809 7.711 22.453 1 52.94 109 ALA B C 1
ATOM 2176 O O . ALA B 1 109 ? 8.492 8.32 21.625 1 52.94 109 ALA B O 1
ATOM 2177 N N . ALA B 1 110 ? 6.566 7.922 22.766 1 58.97 110 ALA B N 1
ATOM 2178 C CA . ALA B 1 110 ? 5.902 8.938 21.953 1 58.97 110 ALA B CA 1
ATOM 2179 C C . ALA B 1 110 ? 6.492 10.32 22.219 1 58.97 110 ALA B C 1
ATOM 2181 O O . ALA B 1 110 ? 6.859 10.641 23.344 1 58.97 110 ALA B O 1
ATOM 2182 N N . THR B 1 111 ? 7.031 10.953 21.219 1 66.62 111 THR B N 1
ATOM 2183 C CA . THR B 1 111 ? 7.496 12.336 21.312 1 66.62 111 THR B CA 1
ATOM 2184 C C . THR B 1 111 ? 6.355 13.312 21.047 1 66.62 111 THR B C 1
ATOM 2186 O O . THR B 1 111 ? 5.254 12.898 20.672 1 66.62 111 THR B O 1
ATOM 2189 N N . ASP B 1 112 ? 6.637 14.531 21.328 1 77.38 112 ASP B N 1
ATOM 2190 C CA . ASP B 1 112 ? 5.652 15.602 21.172 1 77.38 112 ASP B CA 1
ATOM 2191 C C . ASP B 1 112 ? 5.633 16.125 19.734 1 77.38 112 ASP B C 1
ATOM 2193 O O . ASP B 1 112 ? 5.004 17.156 19.453 1 77.38 112 ASP B O 1
ATOM 2197 N N . ILE B 1 113 ? 6.32 15.469 18.922 1 85.88 113 ILE B N 1
ATOM 2198 C CA . ILE B 1 113 ? 6.336 15.992 17.562 1 85.88 113 ILE B CA 1
ATOM 2199 C C . ILE B 1 113 ? 5 15.711 16.875 1 85.88 113 ILE B C 1
ATOM 2201 O O . ILE B 1 113 ? 4.543 14.562 16.844 1 85.88 113 ILE B O 1
ATOM 2205 N N . ASP B 1 114 ? 4.449 16.75 16.391 1 91.62 114 ASP B N 1
ATOM 2206 C CA . ASP B 1 114 ? 3.176 16.688 15.672 1 91.62 114 ASP B CA 1
ATOM 2207 C C . ASP B 1 114 ? 3.355 16.109 14.273 1 91.62 114 ASP B C 1
ATOM 2209 O O . ASP B 1 114 ? 4.176 16.609 13.492 1 91.62 114 ASP B O 1
ATOM 2213 N N . TYR B 1 115 ? 2.609 15.117 13.914 1 93.75 115 TYR B N 1
ATOM 2214 C CA . TYR B 1 115 ? 2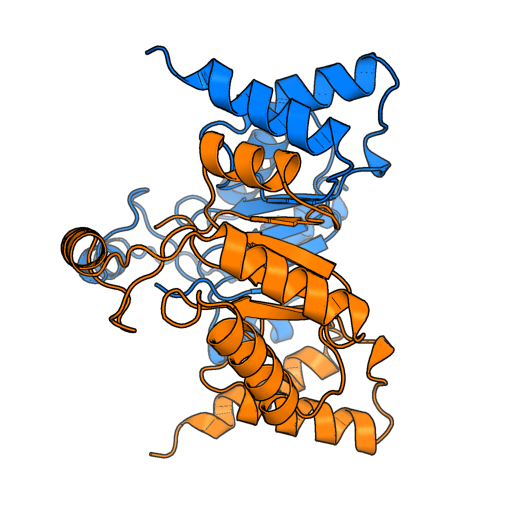.736 14.5 12.594 1 93.75 115 TYR B CA 1
ATOM 2215 C C . TYR B 1 115 ? 2.4 15.5 11.492 1 93.75 115 TYR B C 1
ATOM 2217 O O . TYR B 1 115 ? 2.701 15.266 10.32 1 93.75 115 TYR B O 1
ATOM 2225 N N . LEU B 1 116 ? 1.784 16.594 11.836 1 96 116 LEU B N 1
ATOM 2226 C CA . LEU B 1 116 ? 1.587 17.656 10.852 1 96 116 LEU B CA 1
ATOM 2227 C C . LEU B 1 116 ? 2.924 18.219 10.391 1 96 116 LEU B C 1
ATOM 2229 O O . LEU B 1 116 ? 3.066 18.641 9.234 1 96 116 LEU B O 1
ATOM 2233 N N . GLU B 1 117 ? 3.826 18.203 11.305 1 95.69 117 GLU B N 1
ATOM 2234 C CA . GLU B 1 117 ? 5.176 18.609 10.938 1 95.69 117 GLU B CA 1
ATOM 2235 C C . GLU B 1 117 ? 5.781 17.656 9.914 1 95.69 117 GLU B C 1
ATOM 2237 O O . GLU B 1 117 ? 6.414 18.094 8.945 1 95.69 117 GLU B O 1
ATOM 2242 N N . THR B 1 118 ? 5.582 16.469 10.109 1 95.81 118 THR B N 1
ATOM 2243 C CA . THR B 1 118 ? 6.047 15.438 9.188 1 95.81 118 THR B CA 1
ATOM 2244 C C . THR B 1 118 ? 5.395 15.602 7.816 1 95.81 118 THR B C 1
ATOM 2246 O O . THR B 1 118 ? 6.07 15.555 6.785 1 95.81 118 THR B O 1
ATOM 2249 N N . TYR B 1 119 ? 4.113 15.836 7.879 1 97.44 119 TYR B N 1
ATOM 2250 C CA . TYR B 1 119 ? 3.375 15.977 6.633 1 97.44 119 TYR B CA 1
ATOM 2251 C C . TYR B 1 119 ? 3.844 17.203 5.855 1 97.44 119 TYR B C 1
ATOM 2253 O O . TYR B 1 119 ? 4.004 17.156 4.633 1 97.44 119 TYR B O 1
ATOM 2261 N N . ARG B 1 120 ? 4.09 18.266 6.52 1 97.81 120 ARG B N 1
ATOM 2262 C CA . ARG B 1 120 ? 4.602 19.469 5.883 1 97.81 120 ARG B CA 1
ATOM 2263 C C . ARG B 1 120 ? 5.961 19.219 5.238 1 97.81 120 ARG B C 1
ATOM 2265 O O . ARG B 1 120 ? 6.254 19.766 4.168 1 97.81 120 ARG B O 1
ATOM 2272 N N . ALA B 1 121 ? 6.727 18.484 5.902 1 98 121 ALA B N 1
ATOM 2273 C CA . ALA B 1 121 ? 8.023 18.125 5.328 1 98 121 ALA B CA 1
ATOM 2274 C C . ALA B 1 121 ? 7.844 17.344 4.031 1 98 121 ALA B C 1
ATOM 2276 O O . ALA B 1 121 ? 8.562 17.578 3.057 1 98 121 ALA B O 1
ATOM 2277 N N . LEU B 1 122 ? 6.887 16.469 4.016 1 98.19 122 LEU B N 1
ATOM 2278 C CA . LEU B 1 122 ? 6.617 15.703 2.803 1 98.19 122 LEU B CA 1
ATOM 2279 C C . LEU B 1 122 ? 6.078 16.609 1.698 1 98.19 122 LEU B C 1
ATOM 2281 O O . LEU B 1 122 ? 6.418 16.422 0.526 1 98.19 122 LEU B O 1
ATOM 2285 N N . GLU B 1 123 ? 5.258 17.562 2.045 1 98.44 123 GLU B N 1
ATOM 2286 C CA . GLU B 1 123 ? 4.789 18.531 1.062 1 98.44 123 GLU B CA 1
ATOM 2287 C C . GLU B 1 123 ? 5.957 19.281 0.428 1 98.44 123 GLU B C 1
ATOM 2289 O O . GLU B 1 123 ? 5.965 19.516 -0.782 1 98.44 123 GLU B O 1
ATOM 2294 N N . ARG B 1 124 ? 6.887 19.625 1.306 1 98.56 124 ARG B N 1
ATOM 2295 C CA . ARG B 1 124 ? 8.078 20.281 0.795 1 98.56 124 ARG B CA 1
ATOM 2296 C C . ARG B 1 124 ? 8.828 19.391 -0.188 1 98.56 124 ARG B C 1
ATOM 2298 O O . ARG B 1 124 ? 9.328 19.859 -1.21 1 98.56 124 ARG B O 1
ATOM 2305 N N . CYS B 1 125 ? 8.867 18.156 0.08 1 98.5 125 CYS B N 1
ATOM 2306 C CA . CYS B 1 125 ? 9.547 17.219 -0.803 1 98.5 125 CYS B CA 1
ATOM 2307 C C . CYS B 1 125 ? 8.836 17.125 -2.148 1 98.5 125 CYS B C 1
ATOM 2309 O O . CYS B 1 125 ? 9.484 16.938 -3.182 1 98.5 125 CYS B O 1
ATOM 2311 N N . VAL B 1 126 ? 7.523 17.219 -2.172 1 98.5 126 VAL B N 1
ATOM 2312 C CA . VAL B 1 126 ? 6.773 17.25 -3.422 1 98.5 126 VAL B CA 1
ATOM 2313 C C . VAL B 1 126 ? 7.129 18.5 -4.215 1 98.5 126 VAL B C 1
ATOM 2315 O O . VAL B 1 126 ? 7.387 18.438 -5.418 1 98.5 126 VAL B O 1
ATOM 2318 N N . GLN B 1 127 ? 7.184 19.578 -3.527 1 98.25 127 GLN B N 1
ATOM 2319 C CA . GLN B 1 127 ? 7.5 20.859 -4.168 1 98.25 127 GLN B CA 1
ATOM 2320 C C . GLN B 1 127 ? 8.898 20.828 -4.785 1 98.25 127 GLN B C 1
ATOM 2322 O O . GLN B 1 127 ? 9.133 21.453 -5.824 1 98.25 127 GLN B O 1
ATOM 2327 N N . LEU B 1 128 ? 9.766 20.125 -4.18 1 98.19 128 LEU B N 1
ATOM 2328 C CA . LEU B 1 128 ? 11.141 20.047 -4.645 1 98.19 128 LEU B CA 1
ATOM 2329 C C . LEU B 1 128 ? 11.297 18.984 -5.723 1 98.19 128 LEU B C 1
ATOM 2331 O O . LEU B 1 128 ? 12.391 18.766 -6.25 1 98.19 128 LEU B O 1
ATOM 2335 N N . GLY B 1 129 ? 10.234 18.203 -5.984 1 98.19 129 GLY B N 1
ATOM 2336 C CA . GLY B 1 129 ? 10.258 17.203 -7.031 1 98.19 129 GLY B CA 1
ATOM 2337 C C . GLY B 1 129 ? 10.875 15.891 -6.582 1 98.19 129 GLY B C 1
ATOM 2338 O O . GLY B 1 129 ? 11.18 15.023 -7.41 1 98.19 129 GLY B O 1
ATOM 2339 N N . LYS B 1 130 ? 11.078 15.727 -5.262 1 98.38 130 LYS B N 1
ATOM 2340 C CA . LYS B 1 130 ? 11.719 14.539 -4.719 1 98.38 130 LYS B CA 1
ATOM 2341 C C . LYS B 1 130 ? 10.711 13.414 -4.504 1 98.38 130 LYS B C 1
ATOM 2343 O O . LYS B 1 130 ? 11.078 12.242 -4.434 1 98.38 130 LYS B O 1
ATOM 2348 N N . VAL B 1 131 ? 9.453 13.734 -4.344 1 98.44 131 VAL B N 1
ATOM 2349 C CA . VAL B 1 131 ? 8.336 12.812 -4.188 1 98.44 131 VAL B CA 1
ATOM 2350 C C . VAL B 1 131 ? 7.164 13.266 -5.055 1 98.44 131 VAL B C 1
ATOM 2352 O O . VAL B 1 131 ? 6.859 14.461 -5.113 1 98.44 131 VAL B O 1
ATOM 2355 N N . ARG B 1 132 ? 6.555 12.32 -5.734 1 97.88 132 ARG B N 1
ATOM 2356 C CA . ARG B 1 132 ? 5.449 12.711 -6.609 1 97.88 132 ARG B CA 1
ATOM 2357 C C . ARG B 1 132 ? 4.148 12.836 -5.824 1 97.88 132 ARG B C 1
ATOM 2359 O O . ARG B 1 132 ? 3.416 13.812 -5.984 1 97.88 132 ARG B O 1
ATOM 2366 N N . GLU B 1 133 ? 3.889 11.828 -5.008 1 96.88 133 GLU B N 1
ATOM 2367 C CA . GLU B 1 133 ? 2.678 11.797 -4.195 1 96.88 133 GLU B CA 1
ATOM 2368 C C . GLU B 1 133 ? 2.998 11.461 -2.742 1 96.88 133 GLU B C 1
ATOM 2370 O O . GLU B 1 133 ? 3.99 10.781 -2.459 1 96.88 133 GLU B O 1
ATOM 2375 N N . ILE B 1 134 ? 2.139 11.945 -1.868 1 97.31 134 ILE B N 1
ATOM 2376 C CA . ILE B 1 134 ? 2.326 11.672 -0.448 1 97.31 134 ILE B CA 1
ATOM 2377 C C . ILE B 1 134 ? 1.021 11.148 0.152 1 97.31 134 ILE B C 1
ATOM 2379 O O . ILE B 1 134 ? -0.051 11.328 -0.428 1 97.31 134 ILE B O 1
ATOM 2383 N N . GLY B 1 135 ? 1.153 10.422 1.226 1 95.31 135 GLY B N 1
ATOM 2384 C CA . GLY B 1 135 ? 0.002 9.828 1.887 1 95.31 135 GLY B CA 1
ATOM 2385 C C . GLY B 1 135 ? 0.271 9.461 3.332 1 95.31 135 GLY B C 1
ATOM 2386 O O . GLY B 1 135 ? 1.245 9.922 3.928 1 95.31 135 GLY B O 1
ATOM 2387 N N . VAL B 1 136 ? -0.732 8.719 3.908 1 91.56 136 VAL B N 1
ATOM 2388 C CA . VAL B 1 136 ? -0.618 8.344 5.316 1 91.56 136 VAL B CA 1
ATOM 2389 C C . VAL B 1 136 ? -0.955 6.867 5.492 1 91.56 136 VAL B C 1
ATOM 2391 O O . VAL B 1 136 ? -1.739 6.309 4.719 1 91.56 136 VAL B O 1
ATOM 2394 N N . CYS B 1 137 ? -0.261 6.348 6.426 1 86.19 137 CYS B N 1
ATOM 2395 C CA . CYS B 1 137 ? -0.482 4.953 6.785 1 86.19 137 CYS B CA 1
ATOM 2396 C C . CYS B 1 137 ? -0.851 4.816 8.258 1 86.19 137 CYS B C 1
ATOM 2398 O O . CYS B 1 137 ? -0.223 5.434 9.117 1 86.19 137 CYS B O 1
ATOM 2400 N N . ASN B 1 138 ? -1.884 4.109 8.594 1 81.19 138 ASN B N 1
ATOM 2401 C CA . ASN B 1 138 ? -2.305 3.732 9.945 1 81.19 138 ASN B CA 1
ATOM 2402 C C . ASN B 1 138 ? -2.896 4.918 10.695 1 81.19 138 ASN B C 1
ATOM 2404 O O . ASN B 1 138 ? -2.816 4.98 11.922 1 81.19 138 ASN B O 1
ATOM 2408 N N . PHE B 1 139 ? -3.414 5.855 10.016 1 85.06 139 PHE B N 1
ATOM 2409 C CA . PHE B 1 139 ? -4.086 7.004 10.617 1 85.06 139 PHE B CA 1
ATOM 2410 C C . PHE B 1 139 ? -5.566 6.703 10.836 1 85.06 139 PHE B C 1
ATOM 2412 O O . PHE B 1 139 ? -6.223 6.109 9.977 1 85.06 139 PHE B O 1
ATOM 2419 N N . ASN B 1 140 ? -5.93 7.078 12.047 1 77.81 140 ASN B N 1
ATOM 2420 C CA . ASN B 1 140 ? -7.363 6.945 12.289 1 77.81 140 ASN B CA 1
ATOM 2421 C C . ASN B 1 140 ? -8.141 8.125 11.719 1 77.81 140 ASN B C 1
ATOM 2423 O O . ASN B 1 140 ? -7.559 9.016 11.094 1 77.81 140 ASN B O 1
ATOM 2427 N N . GLU B 1 141 ? -9.336 8.109 11.969 1 77.38 141 GLU B N 1
ATOM 2428 C CA . GLU B 1 141 ? -10.219 9.102 11.367 1 77.38 141 GLU B CA 1
ATOM 2429 C C . GLU B 1 141 ? -9.844 10.516 11.805 1 77.38 141 GLU B C 1
ATOM 2431 O O . GLU B 1 141 ? -9.727 11.414 10.977 1 77.38 141 GLU B O 1
ATOM 2436 N N . ALA B 1 142 ? -9.789 10.648 13.062 1 82.88 142 ALA B N 1
ATOM 2437 C CA . ALA B 1 142 ? -9.477 11.961 13.602 1 82.88 142 ALA B CA 1
ATOM 2438 C C . ALA B 1 142 ? -8.133 12.469 13.07 1 82.88 142 ALA B C 1
ATOM 2440 O O . ALA B 1 142 ? -8.008 13.633 12.695 1 82.88 142 ALA B O 1
ATOM 2441 N N . GLN B 1 143 ? -7.246 11.656 12.945 1 86.62 143 GLN B N 1
ATOM 2442 C CA . GLN B 1 143 ? -5.91 12 12.461 1 86.62 143 GLN B CA 1
ATOM 2443 C C . GLN B 1 143 ? -5.93 12.328 10.977 1 86.62 143 GLN B C 1
ATOM 2445 O O . GLN B 1 143 ? -5.273 13.281 10.539 1 86.62 143 GLN B O 1
ATOM 2450 N N . THR B 1 144 ? -6.637 11.547 10.219 1 86.5 144 THR B N 1
ATOM 2451 C CA . THR B 1 144 ? -6.777 11.805 8.789 1 86.5 144 THR B CA 1
ATOM 2452 C C . THR B 1 144 ? -7.453 13.148 8.547 1 86.5 144 THR B C 1
ATOM 2454 O O . THR B 1 144 ? -6.992 13.945 7.719 1 86.5 144 THR B O 1
ATOM 2457 N N . ASN B 1 145 ? -8.469 13.406 9.312 1 86.06 145 ASN B N 1
ATOM 2458 C CA . ASN B 1 145 ? -9.156 14.688 9.18 1 86.06 145 ASN B CA 1
ATOM 2459 C C . ASN B 1 145 ? -8.227 15.852 9.508 1 86.06 145 ASN B C 1
ATOM 2461 O O . ASN B 1 145 ? -8.273 16.891 8.836 1 86.06 145 ASN B O 1
ATOM 2465 N N . ARG B 1 146 ? -7.527 15.648 10.508 1 91.69 146 ARG B N 1
ATOM 2466 C CA . ARG B 1 146 ? -6.574 16.688 10.891 1 91.69 146 ARG B CA 1
ATOM 2467 C C . ARG B 1 146 ? -5.59 16.969 9.758 1 91.69 146 ARG B C 1
ATOM 2469 O O . ARG B 1 146 ? -5.266 18.125 9.484 1 91.69 146 ARG B O 1
ATOM 2476 N N . ILE B 1 147 ? -5.145 15.969 9.031 1 93.75 147 ILE B N 1
ATOM 2477 C CA . ILE B 1 147 ? -4.266 16.141 7.883 1 93.75 147 ILE B CA 1
ATOM 2478 C C . ILE B 1 147 ? -5.004 16.891 6.781 1 93.75 147 ILE B C 1
ATOM 2480 O O . ILE B 1 147 ? -4.492 17.891 6.246 1 93.75 147 ILE B O 1
ATOM 2484 N N . LEU B 1 148 ? -6.176 16.516 6.496 1 89.38 148 LEU B N 1
ATOM 2485 C CA . LEU B 1 148 ? -6.949 17.109 5.406 1 89.38 148 LEU B CA 1
ATOM 2486 C C . LEU B 1 148 ? -7.227 18.578 5.668 1 89.38 148 LEU B C 1
ATOM 2488 O O . LEU B 1 148 ? -7.227 19.391 4.738 1 89.38 148 LEU B O 1
ATOM 2492 N N . GLU B 1 149 ? -7.371 18.922 6.914 1 92.31 149 GLU B N 1
ATOM 2493 C CA . GLU B 1 149 ? -7.707 20.297 7.289 1 92.31 149 GLU B CA 1
ATOM 2494 C C . GLU B 1 149 ? -6.48 21.203 7.219 1 92.31 149 GLU B C 1
ATOM 2496 O O . GLU B 1 149 ? -6.609 22.422 7.125 1 92.31 149 GLU B O 1
ATOM 2501 N N . ASN B 1 150 ? -5.355 20.625 7.23 1 95.44 150 ASN B N 1
ATOM 2502 C CA . ASN B 1 150 ? -4.152 21.438 7.352 1 95.44 150 ASN B CA 1
ATOM 2503 C C . ASN B 1 150 ? -3.246 21.281 6.133 1 95.44 150 ASN B C 1
ATOM 2505 O O . ASN B 1 150 ? -2.297 22.047 5.957 1 95.44 150 ASN B O 1
ATOM 2509 N N . ALA B 1 151 ? -3.578 20.375 5.242 1 94.69 151 ALA B N 1
ATOM 2510 C CA . ALA B 1 151 ? -2.695 20.016 4.137 1 94.69 151 ALA B CA 1
ATOM 2511 C C . ALA B 1 151 ? -2.748 21.047 3.023 1 94.69 151 ALA B C 1
ATOM 2513 O O . ALA B 1 151 ? -3.818 21.578 2.701 1 94.69 151 ALA B O 1
ATOM 2514 N N . VAL B 1 152 ? -1.604 21.438 2.512 1 95.75 152 VAL B N 1
ATOM 2515 C CA . VAL B 1 152 ? -1.509 22.203 1.279 1 95.75 152 VAL B CA 1
ATOM 2516 C C . VAL B 1 152 ? -1.613 21.281 0.074 1 95.75 152 VAL B C 1
ATOM 2518 O O . VAL B 1 152 ? -2.273 21.609 -0.916 1 95.75 152 VAL B O 1
ATOM 2521 N N . ILE B 1 153 ? -0.979 20.156 0.161 1 95.94 153 ILE B N 1
ATOM 2522 C CA . ILE B 1 153 ? -1.083 19.062 -0.799 1 95.94 153 ILE B CA 1
ATOM 2523 C C . ILE B 1 153 ? -1.823 17.891 -0.165 1 95.94 153 ILE B C 1
ATOM 2525 O O . ILE B 1 153 ? -1.343 17.297 0.804 1 95.94 153 ILE B O 1
ATOM 2529 N N . LEU B 1 154 ? -2.904 17.531 -0.68 1 93.69 154 LEU B N 1
ATOM 2530 C CA . LEU B 1 154 ? -3.738 16.484 -0.101 1 93.69 154 LEU B CA 1
ATOM 2531 C C . LEU B 1 154 ? -3.088 15.109 -0.271 1 93.69 154 LEU B C 1
ATOM 2533 O O . LEU B 1 154 ? -2.453 14.844 -1.294 1 93.69 154 LEU B O 1
ATOM 2537 N N . PRO B 1 155 ? -3.266 14.266 0.758 1 94.88 155 PRO B N 1
ATOM 2538 C CA . PRO B 1 155 ? -2.783 12.898 0.573 1 94.88 155 PRO B CA 1
ATOM 2539 C C . PRO B 1 155 ? -3.5 12.164 -0.559 1 94.88 155 PRO B C 1
ATOM 2541 O O . PRO B 1 155 ? -4.715 12.312 -0.723 1 94.88 155 PRO B O 1
ATOM 2544 N N . SER B 1 156 ? -2.725 11.43 -1.302 1 92.31 156 SER B N 1
ATOM 2545 C CA . SER B 1 156 ? -3.307 10.695 -2.42 1 92.31 156 SER B CA 1
ATOM 2546 C C . SER B 1 156 ? -3.684 9.273 -2.012 1 92.31 156 SER B C 1
ATOM 2548 O O . SER B 1 156 ? -4.449 8.609 -2.709 1 92.31 156 SER B O 1
ATOM 2550 N N . VAL B 1 157 ? -3.119 8.828 -0.922 1 90.62 157 VAL B N 1
ATOM 2551 C CA . VAL B 1 157 ? -3.287 7.441 -0.493 1 90.62 157 VAL B CA 1
ATOM 2552 C C . VAL B 1 157 ? -3.492 7.391 1.019 1 90.62 157 VAL B C 1
ATOM 2554 O O . VAL B 1 157 ? -2.809 8.094 1.769 1 90.62 157 VAL B O 1
ATOM 2557 N N . CYS B 1 158 ? -4.41 6.648 1.463 1 86.31 158 CYS B N 1
ATOM 2558 C CA . CYS B 1 158 ? -4.609 6.289 2.863 1 86.31 158 CYS B CA 1
ATOM 2559 C C . CYS B 1 158 ? -4.605 4.777 3.043 1 86.31 158 CYS B C 1
ATOM 2561 O O . CYS B 1 158 ? -5.5 4.082 2.555 1 86.31 158 CYS B O 1
ATOM 2563 N N . GLN B 1 159 ? -3.492 4.328 3.766 1 80.94 159 GLN B N 1
ATOM 2564 C CA . GLN B 1 159 ? -3.32 2.891 3.949 1 80.94 159 GLN B CA 1
ATOM 2565 C C . GLN B 1 159 ? -3.42 2.51 5.422 1 80.94 159 GLN B C 1
ATOM 2567 O O . GLN B 1 159 ? -3.303 3.365 6.301 1 80.94 159 GLN B O 1
ATOM 2572 N N . SER B 1 160 ? -3.748 1.313 5.742 1 72.75 160 SER B N 1
ATOM 2573 C CA . SER B 1 160 ? -3.734 0.764 7.094 1 72.75 160 SER B CA 1
ATOM 2574 C C . SER B 1 160 ? -3.078 -0.611 7.125 1 72.75 160 SER B C 1
ATOM 2576 O O . SER B 1 160 ? -3.293 -1.429 6.23 1 72.75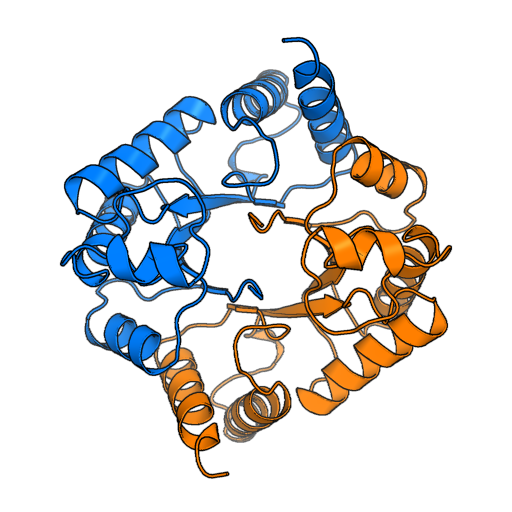 160 SER B O 1
ATOM 2578 N N . GLU B 1 161 ? -1.954 -0.769 7.992 1 61.41 161 GLU B N 1
ATOM 2579 C CA . GLU B 1 161 ? -1.283 -2.051 8.188 1 61.41 161 GLU B CA 1
ATOM 2580 C C . GLU B 1 161 ? -1.783 -2.752 9.445 1 61.41 161 GLU B C 1
ATOM 2582 O O . GLU B 1 161 ? -2.127 -2.098 10.43 1 61.41 161 GLU B O 1
ATOM 2587 N N . LEU B 1 162 ? -2.586 -3.623 9.484 1 50.09 162 LEU B N 1
ATOM 2588 C CA . LEU B 1 162 ? -3.051 -4.312 10.688 1 50.09 162 LEU B CA 1
ATOM 2589 C C . LEU B 1 162 ? -1.887 -4.609 11.625 1 50.09 162 LEU B C 1
ATOM 2591 O O . LEU B 1 162 ? -0.835 -5.082 11.188 1 50.09 162 LEU B O 1
ATOM 2595 N N . SER B 1 163 ? -1.699 -3.836 12.742 1 39.91 163 SER B N 1
ATOM 2596 C CA . SER B 1 163 ? -0.919 -4.336 13.867 1 39.91 163 SER B CA 1
ATOM 2597 C C . SER B 1 163 ? -1.58 -5.559 14.492 1 39.91 163 SER B C 1
ATOM 2599 O O . SER B 1 163 ? -2.799 -5.723 14.422 1 39.91 163 SER B O 1
#

Solvent-accessible surface area (backbone atoms only — not comparable to full-atom values): 16821 Å² total; per-residue (Å²): 137,78,79,67,62,49,49,41,52,32,48,49,51,39,46,74,66,63,37,36,35,37,34,48,62,42,45,47,96,38,42,50,48,51,10,52,48,50,44,52,37,38,75,71,63,78,38,55,75,86,68,48,40,42,26,37,52,43,51,35,63,27,32,48,41,68,43,28,46,48,50,52,50,49,50,31,60,36,34,63,45,78,53,36,49,31,42,23,40,45,45,75,49,25,22,75,56,81,61,80,47,56,76,67,49,41,64,71,29,45,51,87,60,52,53,64,42,25,50,51,26,51,47,50,33,36,75,72,56,40,24,72,36,41,29,41,20,51,52,51,41,70,54,47,46,54,45,64,75,67,46,90,64,65,48,49,35,47,37,34,67,81,123,137,86,76,66,60,51,48,40,51,32,49,49,52,38,48,74,67,64,35,37,36,39,34,47,61,42,45,48,96,39,42,49,48,51,11,52,49,52,44,52,36,39,74,70,63,80,40,55,73,86,68,46,41,41,26,37,52,44,51,34,64,27,31,48,40,68,42,28,45,48,50,52,51,49,50,30,60,36,34,63,44,77,55,35,49,30,42,22,39,45,46,73,50,25,20,75,56,81,62,77,48,58,78,67,48,41,64,71,30,46,51,88,58,52,52,63,40,25,50,52,28,50,46,50,34,36,75,71,56,40,24,71,36,41,28,38,21,53,52,50,41,72,56,46,47,53,46,65,75,68,46,90,64,64,50,48,37,45,37,33,67,82,124

InterPro domains:
  IPR018170 Aldo/keto reductase, conserved site [PS00062] (122-139)
  IPR020471 Aldo-keto reductase [PR00069] (14-38)
  IPR020471 Aldo-keto reductase [PR00069] (74-92)
  IPR020471 Aldo-keto reductase [PR00069] (122-139)
  IPR020471 Aldo-keto reductase [PTHR11732] (11-162)
  IPR023210 NADP-dependent oxidoreductase domain [PF00248] (8-161)
  IPR036812 NAD(P)-dependent oxidoreductase domain superfamily [G3DSA:3.20.20.100] (3-163)
  IPR036812 NAD(P)-dependent oxidoreductase domain superfamily [SSF51430] (10-163)

Foldseek 3Di:
DPCLVVLLVVVLVCVVVPDAEDALAPDRPFLLSQLVSVVVCVVVVVDPPVSHAYEYEDALQQQALVSLLVVLVVSCVSNVHQAHAEYEHADQFHFNDRPPDDPVVRVVRTDPRGSLNSQVSVVVCCVVVRYVFYYYEQDDDVRLVVCVVNPPGHHPDYYYDDD/DPCLVVLLVVVLVCVVVPDAEDALAPDRPFLLSQLVSVVVCVVVVVDPPVSHAYEYEDALQQQALVSLLVVLVVSCVSNVHQAHAEYEHADQFRFNDRPPDDPVRSVVRTDPRGSLNSQVSVVVCCVVVRYVFYYYEQDDDVRLVVCVVNPPGHHPDYYYDDD

Nearest PDB structures (foldseek):
  1c9w-assembly1_A  TM=8.791E-01  e=1.130E-15  Cricetulus griseus
  5az1-assembly1_A  TM=8.758E-01  e=2.993E-15  Bombyx mori
  4wdw-assembly2_B  TM=8.658E-01  e=3.100E-14  Homo sapiens
  4xvd-assembly1_A  TM=8.578E-01  e=2.552E-14  Homo sapiens
  4wdw-assembly1_A  TM=8.710E-01  e=8.506E-13  Homo sapiens